Protein AF-A0A954U701-F1 (afdb_monomer)

Radius of gyration: 25.59 Å; Cα contacts (8 Å, |Δi|>4): 195; chains: 1; bounding box: 68×75×52 Å

Solvent-accessible surface area (backbone atoms only — not comparable to full-atom values): 12490 Å² total; per-residue (Å²): 130,86,64,67,79,57,60,74,75,63,70,84,90,82,88,64,57,73,68,57,42,53,52,50,51,59,55,71,67,52,75,56,75,27,49,44,51,25,8,48,52,44,37,60,72,74,51,47,59,76,29,30,30,51,39,70,92,37,69,72,75,40,67,34,46,32,57,39,44,73,36,77,40,50,25,60,86,70,47,83,44,60,37,42,72,67,47,50,54,44,44,43,46,42,30,72,78,74,26,41,54,95,40,73,72,28,86,76,53,72,61,39,66,91,73,56,55,70,70,56,52,49,15,40,46,43,26,45,54,46,23,51,39,66,70,53,29,61,48,37,54,85,75,48,75,50,72,69,46,28,55,77,68,72,44,49,73,69,81,76,85,74,88,77,78,92,76,92,76,84,81,88,84,86,86,87,85,85,88,80,89,86,87,80,86,85,84,85,90,83,88,84,89,88,85,88,84,90,132

Nearest PDB structures (foldseek):
  1w2l-assembly1_A  TM=9.115E-01  e=1.932E-07  Rhodothermus marinus
  1hro-assembly2_B  TM=6.411E-01  e=7.223E-03  Rhodopila globiformis
  2b12-assembly1_B  TM=5.928E-01  e=1.216E-02  Saccharomyces cerevisiae

Foldseek 3Di:
DVCPVVPVVPDDDDDDDPVRVVVVVVVLPDAFPQLLSSLLSCCLVVCVVQAEALAPPDGRNDYHLALQAQDWFQFCVRDTDGNYLVVLLCCQAPVQPGHTHVCNVCVVRDHCVVVDDPSNSSSNRSNSVCSNDPLSSVCCNVVDRDPVSCVVVVRHSPPPPPDDDDDDDDDDDDDDDDDDDDDDDDDDYDDDDDDDDDD

Structure (mmCIF, N/CA/C/O backbone):
data_AF-A0A954U701-F1
#
_entry.id   AF-A0A954U701-F1
#
loop_
_atom_site.group_PDB
_atom_site.id
_atom_site.type_symbol
_atom_site.label_atom_id
_atom_site.label_alt_id
_atom_site.label_comp_id
_atom_site.label_asym_id
_atom_site.label_entity_id
_atom_site.label_seq_id
_atom_site.pdbx_PDB_ins_code
_atom_site.Cartn_x
_atom_site.Cartn_y
_atom_site.Cartn_z
_atom_site.occupancy
_atom_site.B_iso_or_equiv
_atom_site.auth_seq_id
_atom_site.auth_comp_id
_atom_site.auth_asym_id
_atom_site.auth_atom_id
_atom_site.pdbx_PDB_model_num
ATOM 1 N N . GLY A 1 1 ? 11.431 23.542 -0.158 1.00 60.06 1 GLY A N 1
ATOM 2 C CA . GLY A 1 1 ? 11.454 22.095 -0.410 1.00 60.06 1 GLY A CA 1
ATOM 3 C C . GLY A 1 1 ? 12.893 21.656 -0.391 1.00 60.06 1 GLY A C 1
ATOM 4 O O . GLY A 1 1 ? 13.682 22.197 -1.148 1.00 60.06 1 GLY A O 1
ATOM 5 N N . ASP A 1 2 ? 13.221 20.762 0.522 1.00 74.81 2 ASP A N 1
ATOM 6 C CA . ASP A 1 2 ? 14.527 20.136 0.763 1.00 74.81 2 ASP A CA 1
ATOM 7 C C . ASP A 1 2 ? 14.804 18.941 -0.170 1.00 74.81 2 ASP A C 1
ATOM 9 O O . ASP A 1 2 ? 15.955 18.668 -0.489 1.00 74.81 2 ASP A O 1
ATOM 13 N N . LEU A 1 3 ? 13.760 18.298 -0.701 1.00 76.56 3 LEU A N 1
ATOM 14 C CA . LEU A 1 3 ? 13.871 17.101 -1.552 1.00 76.56 3 LEU A CA 1
ATOM 15 C C . LEU A 1 3 ? 14.164 17.358 -3.045 1.00 76.56 3 LEU A C 1
ATOM 17 O O . LEU A 1 3 ? 14.153 16.421 -3.842 1.00 76.56 3 LEU A O 1
ATOM 21 N N . HIS A 1 4 ? 14.422 18.601 -3.467 1.00 74.81 4 HIS A N 1
ATOM 22 C CA . HIS A 1 4 ? 14.654 18.903 -4.890 1.00 74.81 4 HIS A CA 1
ATOM 23 C C . HIS A 1 4 ? 15.908 18.198 -5.445 1.00 74.81 4 HIS A C 1
ATOM 25 O O . HIS A 1 4 ? 15.873 17.658 -6.549 1.00 74.81 4 HIS A O 1
ATOM 31 N N . SER A 1 5 ? 16.988 18.127 -4.658 1.00 80.25 5 SER A N 1
ATOM 32 C CA . SER A 1 5 ? 18.251 17.483 -5.058 1.00 80.25 5 SER A CA 1
ATOM 33 C C . SER A 1 5 ? 18.184 15.952 -5.077 1.00 80.25 5 SER A C 1
ATOM 35 O O . SER A 1 5 ? 19.009 15.305 -5.719 1.00 80.25 5 SER A O 1
ATOM 37 N N . ASP A 1 6 ? 17.194 15.363 -4.406 1.00 76.12 6 ASP A N 1
ATOM 38 C CA . ASP A 1 6 ? 17.015 13.911 -4.354 1.00 76.12 6 ASP A CA 1
ATOM 39 C C . ASP A 1 6 ? 16.178 13.374 -5.524 1.00 76.12 6 ASP A C 1
ATOM 41 O O . ASP A 1 6 ? 16.133 12.164 -5.743 1.00 76.12 6 ASP A O 1
ATOM 45 N N . MET A 1 7 ? 15.577 14.249 -6.343 1.00 71.62 7 MET A N 1
ATOM 46 C CA . MET A 1 7 ? 14.801 13.837 -7.521 1.00 71.62 7 MET A CA 1
ATOM 47 C C . MET A 1 7 ? 15.649 13.119 -8.583 1.00 71.62 7 MET A C 1
ATOM 49 O O . MET A 1 7 ? 15.130 12.248 -9.271 1.00 71.62 7 MET A O 1
ATOM 53 N N . ILE A 1 8 ? 16.945 13.434 -8.698 1.00 69.62 8 ILE A N 1
ATOM 54 C CA . ILE A 1 8 ? 17.858 12.811 -9.681 1.00 69.62 8 ILE A CA 1
ATOM 55 C C . ILE A 1 8 ? 18.391 11.456 -9.181 1.00 69.62 8 ILE A C 1
ATOM 57 O O . ILE A 1 8 ? 18.853 10.639 -9.971 1.00 69.62 8 ILE A O 1
ATOM 61 N N . LYS A 1 9 ? 18.304 11.175 -7.873 1.00 63.88 9 LYS A N 1
ATOM 62 C CA . LYS A 1 9 ? 18.785 9.907 -7.297 1.00 63.88 9 LYS A CA 1
ATOM 63 C C . LYS A 1 9 ? 17.859 8.722 -7.594 1.00 63.88 9 LYS A C 1
ATOM 65 O O . LYS A 1 9 ? 18.238 7.584 -7.336 1.00 63.88 9 LYS A O 1
ATOM 70 N N . ARG A 1 10 ? 16.652 8.970 -8.118 1.00 61.69 10 ARG A N 1
ATOM 71 C CA . ARG A 1 10 ? 15.647 7.937 -8.395 1.00 61.69 10 ARG A CA 1
ATOM 72 C C . ARG A 1 10 ? 15.684 7.510 -9.860 1.00 61.69 10 ARG A C 1
ATOM 74 O O . ARG A 1 10 ? 15.064 8.147 -10.700 1.00 61.69 10 ARG A O 1
ATOM 81 N N . GLY A 1 11 ? 16.363 6.392 -10.111 1.00 65.38 11 GLY A N 1
ATOM 82 C CA . GLY A 1 11 ? 16.278 5.628 -11.358 1.00 65.38 11 GLY A CA 1
ATOM 83 C C . GLY A 1 11 ? 17.072 6.219 -12.526 1.00 65.38 11 GLY A C 1
ATOM 84 O O . GLY A 1 11 ? 16.940 7.388 -12.877 1.00 65.38 11 GLY A O 1
ATOM 85 N N . GLY A 1 12 ? 17.912 5.392 -13.148 1.00 72.62 12 GLY A N 1
ATOM 86 C CA . GLY A 1 12 ? 18.573 5.743 -14.405 1.00 72.62 12 GLY A CA 1
ATOM 87 C C . GLY A 1 12 ? 17.596 5.724 -15.584 1.00 72.62 12 GLY A C 1
ATOM 88 O O . GLY A 1 12 ? 16.576 5.039 -15.551 1.00 72.62 12 GLY A O 1
ATOM 89 N N . VAL A 1 13 ? 17.924 6.452 -16.651 1.00 81.75 13 VAL A N 1
ATOM 90 C CA . VAL A 1 13 ? 17.213 6.343 -17.932 1.00 81.75 13 VAL A CA 1
ATOM 91 C C . VAL A 1 13 ? 17.862 5.225 -18.742 1.00 81.75 13 VAL A C 1
ATOM 93 O O . VAL A 1 13 ? 19.029 5.335 -19.117 1.00 81.75 13 VAL A O 1
ATOM 96 N N . VAL A 1 14 ? 17.112 4.156 -19.012 1.00 85.88 14 VAL A N 1
ATOM 97 C CA . VAL A 1 14 ? 17.538 3.075 -19.912 1.00 85.88 14 VAL A CA 1
ATOM 98 C C . VAL A 1 14 ? 16.930 3.326 -21.288 1.00 85.88 14 VAL A C 1
ATOM 100 O O . VAL A 1 14 ? 15.717 3.470 -21.421 1.00 85.88 14 VAL A O 1
ATOM 103 N N . VAL A 1 15 ? 17.780 3.418 -22.311 1.00 90.31 15 VAL A N 1
ATOM 104 C CA . VAL A 1 15 ? 17.356 3.633 -23.700 1.00 90.31 15 VAL A CA 1
ATOM 105 C C . VAL A 1 15 ? 17.324 2.288 -24.415 1.00 90.31 15 VAL A C 1
ATOM 107 O O . VAL A 1 15 ? 18.340 1.598 -24.480 1.00 90.31 15 VAL A O 1
ATOM 110 N N . HIS A 1 16 ? 16.163 1.935 -24.960 1.00 88.88 16 HIS A N 1
ATOM 111 C CA . HIS A 1 16 ? 15.962 0.749 -25.790 1.00 88.88 16 HIS A CA 1
ATOM 112 C C . HIS A 1 16 ? 15.788 1.158 -27.261 1.00 88.88 16 HIS A C 1
ATOM 114 O O . HIS A 1 16 ? 15.377 2.284 -27.549 1.00 88.88 16 HIS A O 1
ATOM 120 N N . ASP A 1 17 ? 16.071 0.248 -28.198 1.00 96.12 17 ASP A N 1
ATOM 121 C CA . ASP A 1 17 ? 15.495 0.352 -29.544 1.00 96.12 17 ASP A CA 1
ATOM 122 C C . ASP A 1 17 ? 13.978 0.070 -29.499 1.00 96.12 17 ASP A C 1
ATOM 124 O O . ASP A 1 17 ? 13.448 -0.336 -28.462 1.00 96.12 17 ASP A O 1
AT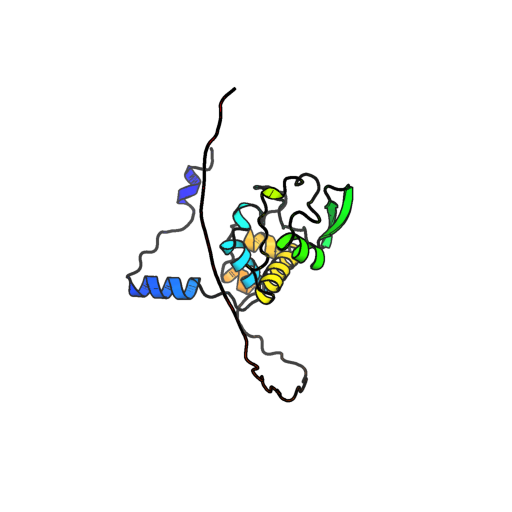OM 128 N N . GLN A 1 18 ? 13.258 0.300 -30.602 1.00 94.75 18 GLN A N 1
ATOM 129 C CA . GLN A 1 18 ? 11.796 0.158 -30.610 1.00 94.75 18 GLN A CA 1
ATOM 130 C C . GLN A 1 18 ? 11.344 -1.257 -30.218 1.00 94.75 18 GLN A C 1
ATOM 132 O O . GLN A 1 18 ? 10.451 -1.403 -29.390 1.00 94.75 18 GLN A O 1
ATOM 137 N N . ALA A 1 19 ? 11.984 -2.297 -30.761 1.00 95.19 19 ALA A N 1
ATOM 138 C CA . ALA A 1 19 ? 11.602 -3.679 -30.486 1.00 95.19 19 ALA A CA 1
ATOM 139 C C . ALA A 1 19 ? 11.881 -4.065 -29.024 1.00 95.19 19 ALA A C 1
ATOM 141 O O . ALA A 1 19 ? 11.063 -4.725 -28.384 1.00 95.19 19 ALA A O 1
ATOM 142 N N . GLY A 1 20 ? 13.015 -3.623 -28.478 1.00 92.12 20 GLY A N 1
ATOM 143 C CA . GLY A 1 20 ? 13.370 -3.810 -27.076 1.00 92.12 20 GLY A CA 1
ATOM 144 C C . GLY A 1 20 ? 12.439 -3.051 -26.133 1.00 92.12 20 GLY A C 1
ATOM 145 O O . GLY A 1 20 ? 12.065 -3.586 -25.091 1.00 92.12 20 GLY A O 1
ATOM 146 N N . TYR A 1 21 ? 12.021 -1.840 -26.506 1.00 92.38 21 TYR A N 1
ATOM 147 C CA . TYR A 1 21 ? 11.048 -1.061 -25.744 1.00 92.38 21 TYR A CA 1
ATOM 148 C C . TYR A 1 21 ? 9.674 -1.739 -25.722 1.00 92.38 21 TYR A C 1
ATOM 150 O O . TYR A 1 21 ? 9.073 -1.871 -24.657 1.00 92.38 21 TYR A O 1
ATOM 158 N N . ASP A 1 22 ? 9.206 -2.231 -26.870 1.00 93.69 22 ASP A N 1
ATOM 159 C CA . ASP A 1 22 ? 7.925 -2.930 -26.983 1.00 93.69 22 ASP A CA 1
ATOM 160 C C . ASP A 1 22 ? 7.925 -4.233 -26.166 1.00 93.69 22 ASP A C 1
ATOM 162 O O . ASP A 1 22 ? 6.961 -4.528 -25.455 1.00 93.69 22 ASP A O 1
ATOM 166 N N . ALA A 1 23 ? 9.028 -4.988 -26.202 1.00 92.62 23 ALA A N 1
ATOM 167 C CA . ALA 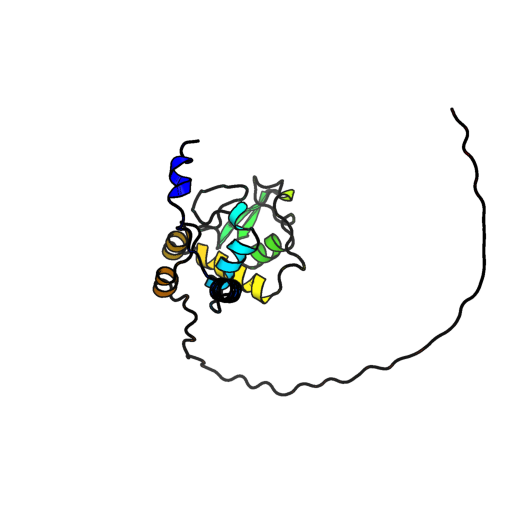A 1 23 ? 9.202 -6.185 -25.384 1.00 92.62 23 ALA A CA 1
ATOM 168 C C . ALA A 1 23 ? 9.209 -5.860 -23.881 1.00 92.62 23 ALA A C 1
ATOM 170 O O . ALA A 1 23 ? 8.551 -6.547 -23.098 1.00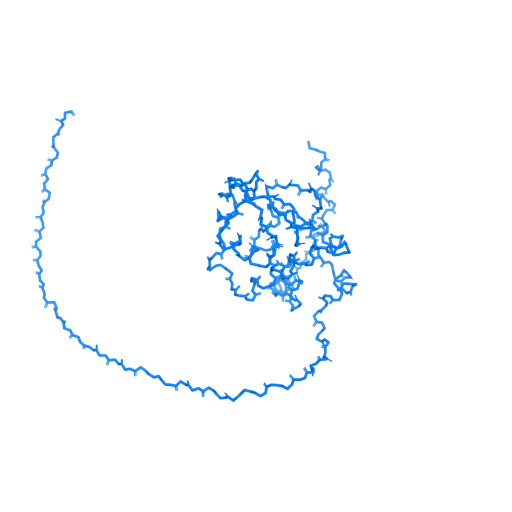 92.62 23 ALA A O 1
ATOM 171 N N . TRP A 1 24 ? 9.902 -4.790 -23.477 1.00 90.50 24 TRP A N 1
ATOM 172 C CA . TRP A 1 24 ? 9.916 -4.328 -22.090 1.00 90.50 24 TRP A CA 1
ATOM 173 C C . TRP A 1 24 ? 8.524 -3.886 -21.617 1.00 90.50 24 TRP A C 1
ATOM 175 O O . TRP A 1 24 ? 8.102 -4.262 -20.524 1.00 90.50 24 TRP A O 1
ATOM 185 N N . LEU A 1 25 ? 7.777 -3.149 -22.446 1.00 90.00 25 LEU A N 1
ATOM 186 C CA . LEU A 1 25 ? 6.401 -2.749 -22.143 1.00 90.00 25 LEU A CA 1
ATOM 187 C C . LEU A 1 25 ? 5.480 -3.957 -21.967 1.00 90.00 25 LEU A C 1
ATOM 189 O O . LEU A 1 25 ? 4.682 -3.988 -21.028 1.00 90.00 25 LEU A O 1
ATOM 193 N N . ALA A 1 26 ? 5.589 -4.941 -22.861 1.00 90.12 26 ALA A N 1
ATOM 194 C CA . ALA A 1 26 ? 4.791 -6.157 -22.801 1.00 90.12 26 ALA A CA 1
ATOM 195 C C . ALA A 1 26 ? 5.079 -6.961 -21.528 1.00 90.12 26 ALA A C 1
ATOM 197 O O . ALA A 1 26 ? 4.148 -7.485 -20.921 1.00 90.12 26 ALA A O 1
ATOM 198 N N . GLU A 1 27 ? 6.341 -7.032 -21.104 1.00 87.06 27 GLU A N 1
ATOM 199 C CA . GLU A 1 27 ? 6.725 -7.699 -19.861 1.00 87.06 27 GLU A CA 1
ATOM 200 C C . GLU A 1 27 ? 6.232 -6.933 -18.632 1.00 87.06 27 GLU A C 1
ATOM 202 O O . GLU A 1 27 ? 5.552 -7.499 -17.782 1.00 87.06 27 GLU A O 1
ATOM 207 N N . ALA A 1 28 ? 6.471 -5.621 -18.573 1.00 84.56 28 ALA A N 1
ATOM 208 C CA . ALA A 1 28 ? 6.041 -4.788 -17.454 1.00 84.56 28 ALA A CA 1
ATOM 209 C C . ALA A 1 28 ? 4.514 -4.807 -17.253 1.00 84.56 28 ALA A C 1
ATOM 211 O O . ALA A 1 28 ? 4.033 -4.610 -16.132 1.00 84.56 28 ALA A O 1
ATOM 212 N N . ALA A 1 29 ? 3.745 -5.004 -18.329 1.00 86.81 29 ALA A N 1
ATOM 213 C CA . ALA A 1 29 ? 2.289 -5.091 -18.301 1.00 86.81 29 ALA A CA 1
ATOM 214 C C . ALA A 1 29 ? 1.749 -6.417 -17.737 1.00 86.81 29 ALA A C 1
ATOM 216 O O . ALA A 1 29 ? 0.564 -6.473 -17.402 1.00 86.81 29 ALA A O 1
ATOM 217 N N . LYS A 1 30 ? 2.576 -7.462 -17.611 1.00 91.38 30 LYS A N 1
ATOM 218 C CA . LYS A 1 30 ? 2.145 -8.736 -17.030 1.00 91.38 30 LYS A CA 1
ATOM 219 C C . LYS A 1 30 ? 2.014 -8.599 -15.509 1.00 91.38 30 LYS A C 1
ATOM 221 O O . LYS A 1 30 ? 2.934 -8.092 -14.862 1.00 91.38 30 LYS A O 1
ATOM 226 N N . PRO A 1 31 ? 0.882 -9.018 -14.922 1.00 92.06 31 PRO A N 1
ATOM 227 C CA . PRO A 1 31 ? 0.773 -9.106 -13.476 1.00 92.06 31 PRO A CA 1
ATOM 228 C C . PRO A 1 31 ? 1.665 -10.248 -12.952 1.00 92.06 31 PRO A C 1
ATOM 230 O O . PRO A 1 31 ? 1.762 -11.283 -13.618 1.00 92.06 31 PRO A O 1
ATOM 233 N N . PRO A 1 32 ? 2.286 -10.093 -11.768 1.00 92.94 32 PRO A N 1
ATOM 234 C CA . PRO A 1 32 ? 2.923 -11.201 -11.058 1.00 92.94 32 PRO A CA 1
ATOM 235 C C . PRO A 1 32 ? 1.945 -12.357 -10.816 1.00 92.94 32 PRO A C 1
ATOM 237 O O . PRO A 1 32 ? 0.743 -12.130 -10.662 1.00 92.94 32 PRO A O 1
ATOM 240 N N . VAL A 1 33 ? 2.453 -13.588 -10.749 1.00 92.75 33 VAL A N 1
ATOM 241 C CA . VAL A 1 33 ? 1.632 -14.774 -10.455 1.00 92.75 33 VAL A CA 1
ATOM 242 C C . VAL A 1 33 ? 1.385 -14.888 -8.954 1.00 92.75 33 VAL A C 1
ATOM 244 O O . VAL A 1 33 ? 0.273 -15.212 -8.535 1.00 92.75 33 VAL A O 1
ATOM 247 N N . ASN A 1 34 ? 2.398 -14.594 -8.133 1.00 95.75 34 ASN A N 1
ATOM 248 C CA . ASN A 1 34 ? 2.240 -14.565 -6.683 1.00 95.75 34 ASN A CA 1
ATOM 249 C C . ASN A 1 34 ? 1.201 -13.509 -6.260 1.00 95.75 34 ASN A C 1
ATOM 251 O O . ASN A 1 34 ? 1.303 -12.336 -6.618 1.00 95.75 34 ASN A O 1
ATOM 255 N N . GLU A 1 35 ? 0.224 -13.915 -5.448 1.00 96.12 35 GLU A N 1
ATOM 256 C CA . GLU A 1 35 ? -0.934 -13.087 -5.097 1.00 96.12 35 GLU A CA 1
ATOM 257 C C . GLU A 1 35 ? -0.559 -11.791 -4.351 1.00 96.12 35 GLU A C 1
ATOM 259 O O . GLU A 1 35 ? -1.094 -10.722 -4.652 1.00 96.12 35 GLU A O 1
ATOM 264 N N . VAL A 1 36 ? 0.402 -11.848 -3.422 1.00 97.31 36 VAL A N 1
ATOM 265 C CA . VAL A 1 36 ? 0.868 -10.668 -2.669 1.00 97.31 36 VAL A CA 1
ATOM 266 C C . VAL A 1 36 ? 1.633 -9.718 -3.589 1.00 97.31 36 VAL A C 1
ATOM 268 O O . VAL A 1 36 ? 1.393 -8.507 -3.565 1.00 97.31 36 VAL A O 1
ATOM 271 N N . ALA A 1 37 ? 2.517 -10.254 -4.437 1.00 96.44 37 ALA A N 1
ATOM 272 C CA . ALA A 1 37 ? 3.245 -9.457 -5.421 1.00 96.44 37 ALA A CA 1
ATOM 273 C C . ALA A 1 37 ? 2.289 -8.811 -6.442 1.00 96.44 37 ALA A C 1
ATOM 275 O O . ALA A 1 37 ? 2.446 -7.637 -6.783 1.00 96.44 37 ALA A O 1
ATOM 276 N N . HIS A 1 38 ? 1.255 -9.537 -6.876 1.00 97.06 38 HIS A N 1
ATOM 277 C CA . HIS A 1 38 ? 0.201 -9.019 -7.743 1.00 97.06 38 HIS A CA 1
ATOM 278 C C . HIS A 1 38 ? -0.597 -7.904 -7.056 1.00 97.06 38 HIS A C 1
ATOM 280 O O . HIS A 1 38 ? -0.842 -6.857 -7.656 1.00 97.06 38 HIS A O 1
ATOM 286 N N . GLY A 1 39 ? -0.931 -8.066 -5.775 1.00 97.44 39 GLY A N 1
ATOM 287 C CA . GLY A 1 39 ? -1.578 -7.028 -4.978 1.00 97.44 39 GLY A CA 1
ATOM 288 C C . GLY A 1 39 ? -0.751 -5.750 -4.885 1.00 97.44 39 GLY A C 1
ATOM 289 O O . GLY A 1 39 ? -1.276 -4.656 -5.099 1.00 97.44 39 GLY A O 1
ATOM 290 N N . PHE A 1 40 ? 0.557 -5.871 -4.644 1.00 97.12 40 PHE A N 1
ATOM 291 C CA . PHE A 1 40 ? 1.463 -4.722 -4.644 1.00 97.12 40 PHE A CA 1
ATOM 292 C C . PHE A 1 40 ? 1.558 -4.063 -6.031 1.00 97.12 40 PHE A C 1
ATOM 294 O O . PHE A 1 40 ? 1.507 -2.837 -6.151 1.00 97.12 40 PHE A O 1
ATOM 301 N N . TRP A 1 41 ? 1.619 -4.860 -7.100 1.00 95.94 41 TRP A N 1
ATOM 302 C CA . TRP A 1 41 ? 1.598 -4.373 -8.483 1.00 95.94 41 TRP A CA 1
ATOM 303 C C . TRP A 1 41 ? 0.312 -3.584 -8.796 1.00 95.94 41 TRP A C 1
ATOM 305 O O . TRP A 1 41 ? 0.375 -2.493 -9.372 1.00 95.94 41 TRP A O 1
ATOM 315 N N . LEU A 1 42 ? -0.852 -4.064 -8.338 1.00 97.06 42 LEU A N 1
ATOM 316 C CA . LEU A 1 42 ? -2.130 -3.349 -8.440 1.00 97.06 42 LEU A CA 1
ATOM 317 C C . LEU A 1 42 ? -2.135 -2.070 -7.596 1.00 97.06 42 LEU A C 1
ATOM 319 O O . LEU A 1 42 ? -2.554 -1.027 -8.089 1.00 97.06 42 LEU A O 1
ATOM 323 N N . TYR A 1 43 ? -1.623 -2.104 -6.363 1.00 97.31 43 TYR A N 1
ATOM 324 C CA . TYR A 1 43 ? -1.489 -0.925 -5.498 1.00 97.31 43 TYR A CA 1
ATOM 325 C C . TYR A 1 43 ? -0.716 0.214 -6.189 1.00 97.31 43 TYR A C 1
ATOM 327 O O . TYR A 1 43 ? -1.086 1.389 -6.082 1.00 97.31 43 TYR A O 1
ATOM 335 N N . GLN A 1 44 ? 0.318 -0.126 -6.959 1.00 94.88 44 GLN A N 1
ATOM 336 C CA . GLN A 1 44 ? 1.072 0.857 -7.727 1.00 94.88 44 GLN A CA 1
ATOM 337 C C . GLN A 1 44 ? 0.318 1.373 -8.957 1.00 94.88 44 GLN A C 1
ATOM 339 O O . GLN A 1 44 ? 0.352 2.574 -9.234 1.00 94.88 44 GLN A O 1
ATOM 344 N N . ARG A 1 45 ? -0.343 0.482 -9.705 1.00 94.19 45 ARG A N 1
ATOM 345 C CA . ARG A 1 45 ? -0.957 0.800 -11.007 1.00 94.19 45 ARG A CA 1
ATOM 346 C C . ARG A 1 45 ? -2.355 1.390 -10.921 1.00 94.19 45 ARG A C 1
ATOM 348 O O . ARG A 1 45 ? -2.722 2.193 -11.770 1.00 94.19 45 ARG A O 1
ATOM 355 N N . MET A 1 46 ? -3.110 1.039 -9.887 1.00 94.88 46 MET A N 1
ATOM 356 C CA . MET A 1 46 ? -4.457 1.558 -9.642 1.00 94.88 46 MET A CA 1
ATOM 357 C C . MET A 1 46 ? -4.441 2.921 -8.929 1.00 94.88 46 MET A C 1
ATOM 359 O O . MET A 1 46 ? -5.496 3.470 -8.624 1.00 94.88 46 MET A O 1
ATOM 363 N N . GLY A 1 47 ? -3.253 3.483 -8.671 1.00 93.94 47 GLY A N 1
ATOM 364 C CA . GLY A 1 47 ? -3.081 4.809 -8.073 1.00 93.94 47 GLY A CA 1
ATOM 365 C C . GLY A 1 47 ? -3.197 4.841 -6.549 1.00 93.94 47 GLY A C 1
ATOM 366 O O . GLY A 1 47 ? -3.130 5.918 -5.958 1.00 93.94 47 GLY A O 1
ATOM 367 N N . CYS A 1 48 ? -3.318 3.687 -5.885 1.00 95.50 48 CYS A N 1
ATOM 368 C CA . CYS A 1 48 ? -3.447 3.605 -4.429 1.00 95.50 48 CYS A CA 1
ATOM 369 C C . CYS A 1 48 ? -2.254 4.274 -3.721 1.00 95.50 48 CYS A C 1
ATOM 371 O O . CYS A 1 48 ? -2.448 5.024 -2.758 1.00 95.50 48 CYS A O 1
ATOM 373 N N . LYS A 1 49 ? -1.037 4.086 -4.259 1.00 95.12 49 LYS A N 1
ATOM 374 C CA . LYS A 1 49 ? 0.208 4.671 -3.728 1.00 95.12 49 LYS A CA 1
ATOM 375 C C . LYS A 1 49 ? 0.249 6.196 -3.689 1.00 95.12 49 LYS A C 1
ATOM 377 O O . LYS A 1 49 ? 1.042 6.776 -2.956 1.00 95.12 49 LYS A O 1
ATOM 382 N N . SER A 1 50 ? -0.589 6.862 -4.480 1.00 93.25 50 SER A N 1
ATOM 383 C CA . SER A 1 50 ? -0.663 8.325 -4.502 1.00 93.25 50 SER A CA 1
ATOM 384 C C . SER A 1 50 ? -1.357 8.896 -3.265 1.00 93.25 50 SER A C 1
ATOM 386 O O . SER A 1 50 ? -1.176 10.071 -2.960 1.00 93.25 50 SER A O 1
ATOM 388 N N . CYS A 1 51 ? -2.138 8.080 -2.551 1.00 94.25 51 CYS A N 1
ATOM 389 C CA . CYS A 1 51 ? -2.914 8.513 -1.390 1.00 94.25 51 CYS A CA 1
ATOM 390 C C . CYS A 1 51 ? -2.548 7.757 -0.112 1.00 94.25 51 CYS A C 1
ATOM 392 O O . CYS A 1 51 ? -2.626 8.344 0.968 1.00 94.25 51 CYS A O 1
ATOM 394 N N . HIS A 1 52 ? -2.152 6.492 -0.222 1.00 94.69 52 HIS A N 1
ATOM 395 C CA . HIS A 1 52 ? -1.835 5.626 0.907 1.00 94.69 52 HIS A CA 1
ATOM 396 C C . HIS A 1 52 ? -0.354 5.280 0.910 1.00 94.69 52 HIS A C 1
ATOM 398 O O . HIS A 1 52 ? 0.193 4.922 -0.125 1.00 94.69 52 HIS A O 1
ATOM 404 N N . SER A 1 53 ? 0.285 5.393 2.072 1.00 95.06 53 SER A N 1
ATOM 405 C CA . SER A 1 53 ? 1.686 5.013 2.246 1.00 95.06 53 SER A CA 1
ATOM 406 C C . SER A 1 53 ? 1.813 3.552 2.677 1.00 95.06 53 SER A C 1
ATOM 408 O O . SER A 1 53 ? 0.941 3.023 3.371 1.00 95.06 53 SER A O 1
ATOM 410 N N . THR A 1 54 ? 2.931 2.925 2.318 1.00 96.25 54 THR A N 1
ATOM 411 C CA . THR A 1 54 ? 3.394 1.655 2.890 1.00 96.25 54 THR A CA 1
ATOM 412 C C . THR A 1 54 ? 4.286 1.845 4.116 1.00 96.25 54 THR A C 1
ATOM 414 O O . THR A 1 54 ? 4.648 0.865 4.752 1.00 96.25 54 THR A O 1
ATOM 417 N N . VAL A 1 55 ? 4.628 3.083 4.480 1.00 94.12 55 VAL A N 1
ATOM 418 C CA . VAL A 1 55 ? 5.507 3.392 5.613 1.00 94.12 55 VAL A CA 1
ATOM 419 C C . VAL A 1 55 ? 4.665 3.709 6.843 1.00 94.12 55 VAL A C 1
ATOM 421 O O . VAL A 1 55 ? 3.707 4.487 6.775 1.00 94.12 55 VAL A O 1
ATOM 424 N N . GLU A 1 56 ? 5.000 3.109 7.984 1.00 93.12 56 GLU A N 1
ATOM 425 C CA . GLU A 1 56 ? 4.269 3.314 9.237 1.00 93.12 56 GLU A CA 1
ATOM 426 C C . GLU A 1 56 ? 4.214 4.794 9.637 1.00 93.12 56 GLU A C 1
ATOM 428 O O . GLU A 1 56 ? 5.156 5.561 9.435 1.00 93.12 56 GLU A O 1
ATOM 433 N N . GLY A 1 57 ? 3.051 5.229 10.130 1.00 89.56 57 GLY A N 1
ATOM 434 C CA . GLY A 1 57 ? 2.809 6.613 10.553 1.00 89.56 57 GLY A CA 1
ATOM 435 C C . GLY A 1 57 ? 2.794 7.658 9.427 1.00 89.56 57 GLY A C 1
ATOM 436 O O . GLY A 1 57 ? 2.436 8.810 9.673 1.00 89.56 57 GLY A O 1
ATOM 437 N N . THR A 1 58 ? 3.126 7.285 8.189 1.00 92.25 58 THR A N 1
ATOM 438 C CA . THR A 1 58 ? 3.247 8.230 7.076 1.00 92.25 58 THR A CA 1
ATOM 439 C C . THR A 1 58 ? 1.891 8.491 6.425 1.00 92.25 58 THR A C 1
ATOM 441 O O . THR A 1 58 ? 1.262 7.599 5.856 1.00 92.25 58 THR A O 1
ATOM 444 N N . ARG A 1 59 ? 1.435 9.745 6.481 1.00 90.75 59 ARG A N 1
ATOM 445 C CA . ARG A 1 59 ? 0.204 10.212 5.829 1.00 90.75 59 ARG A CA 1
ATOM 446 C C . ARG A 1 59 ? 0.544 10.955 4.537 1.00 90.75 59 ARG A C 1
ATOM 448 O O . ARG A 1 59 ? 1.292 11.926 4.583 1.00 90.75 59 ARG A O 1
ATOM 455 N N . ILE A 1 60 ? -0.059 10.538 3.419 1.00 90.94 60 ILE A N 1
ATOM 456 C CA . ILE A 1 60 ? -0.018 11.288 2.150 1.00 90.94 60 ILE A CA 1
ATOM 457 C C . ILE A 1 60 ? -1.328 12.068 2.005 1.00 90.94 60 ILE A C 1
ATOM 459 O O . ILE A 1 60 ? -1.381 13.267 2.262 1.00 90.94 60 ILE A O 1
ATOM 463 N N . VAL A 1 61 ? -2.411 11.358 1.684 1.00 91.88 61 VAL A N 1
ATOM 464 C CA . VAL A 1 61 ? -3.787 11.877 1.717 1.00 91.88 61 VAL A CA 1
ATOM 465 C C . VAL A 1 61 ? -4.608 11.038 2.686 1.00 91.88 61 VAL A C 1
ATOM 467 O O . VAL A 1 61 ? -5.222 11.585 3.603 1.00 91.88 61 VAL A O 1
ATOM 470 N N . GLY A 1 62 ? -4.561 9.717 2.498 1.00 91.12 62 GLY A N 1
ATOM 471 C CA . GLY A 1 62 ? -5.152 8.694 3.347 1.00 91.12 62 GLY A CA 1
ATOM 472 C C . GLY A 1 62 ? -4.187 8.157 4.414 1.00 91.12 62 GLY A C 1
ATOM 473 O O . GLY A 1 62 ? -3.020 8.564 4.474 1.00 91.12 62 GLY A O 1
ATOM 474 N N . PRO A 1 63 ? -4.674 7.247 5.277 1.00 92.38 63 PRO A N 1
ATOM 475 C CA . PRO A 1 63 ? -3.844 6.571 6.267 1.00 92.38 63 PRO A CA 1
ATOM 476 C C . PRO A 1 63 ? -2.848 5.604 5.610 1.00 92.38 63 PRO A C 1
ATOM 478 O O . PRO A 1 63 ? -3.107 5.076 4.527 1.00 92.38 63 PRO A O 1
ATOM 481 N N . SER A 1 64 ? -1.732 5.347 6.296 1.00 94.94 64 SER A N 1
ATOM 482 C CA . SER A 1 64 ? -0.805 4.265 5.944 1.00 94.94 64 SER A CA 1
ATOM 483 C C . SER A 1 64 ? -1.464 2.890 6.098 1.00 94.94 64 SER A C 1
ATOM 485 O O . SER A 1 64 ? -2.308 2.702 6.979 1.00 94.94 64 SER A O 1
ATOM 487 N N . PHE A 1 65 ? -1.058 1.941 5.254 1.00 96.38 65 PHE A N 1
ATOM 488 C CA . PHE A 1 65 ? -1.441 0.530 5.359 1.00 96.38 65 PHE A CA 1
ATOM 489 C C . PHE A 1 65 ? -0.507 -0.289 6.255 1.00 96.38 65 PHE A C 1
ATOM 491 O O . PHE A 1 65 ? -0.855 -1.399 6.655 1.00 96.38 65 PHE A O 1
ATOM 498 N N . ALA A 1 66 ? 0.672 0.237 6.592 1.00 96.50 66 ALA A N 1
ATOM 499 C CA . ALA A 1 66 ? 1.598 -0.455 7.479 1.00 96.50 66 ALA A CA 1
ATOM 500 C C . ALA A 1 66 ? 0.938 -0.756 8.825 1.00 96.50 66 ALA A C 1
ATOM 502 O O . ALA A 1 66 ? 0.354 0.128 9.457 1.00 96.50 66 ALA A O 1
ATOM 503 N N . LYS A 1 67 ? 1.030 -2.023 9.237 1.00 96.06 67 LYS A N 1
ATOM 504 C CA . LYS A 1 67 ? 0.484 -2.550 10.493 1.00 96.06 67 LYS A CA 1
ATOM 505 C C . LYS A 1 67 ? -1.025 -2.352 10.673 1.00 96.06 67 LYS A C 1
ATOM 507 O O . LYS A 1 67 ? -1.515 -2.542 11.783 1.00 96.06 67 LYS A O 1
ATOM 512 N N . SER A 1 68 ? -1.781 -2.004 9.626 1.00 94.31 68 SER A N 1
ATOM 513 C CA . SER A 1 68 ? -3.217 -1.733 9.762 1.00 94.31 68 SER A CA 1
ATOM 514 C C . SER A 1 68 ? -4.048 -3.010 9.857 1.00 94.31 68 SER A C 1
ATOM 516 O O . SER A 1 68 ? -5.049 -3.033 10.571 1.00 94.31 68 SER A O 1
ATOM 518 N N . TYR A 1 69 ? -3.643 -4.083 9.171 1.00 96.56 69 TYR A N 1
ATOM 519 C CA . TYR A 1 69 ? -4.410 -5.326 9.144 1.00 96.56 69 TYR A CA 1
ATOM 520 C C . TYR A 1 69 ? -4.560 -5.960 10.530 1.00 96.56 69 TYR A C 1
ATOM 522 O O . TYR A 1 69 ? -3.592 -6.157 11.263 1.00 96.56 69 TYR A O 1
ATOM 530 N N . GLY A 1 70 ? -5.799 -6.308 10.875 1.00 95.81 70 GLY A N 1
ATOM 531 C CA . GLY A 1 70 ? -6.176 -6.896 12.156 1.00 95.81 70 GLY A CA 1
ATOM 532 C C . GLY A 1 70 ? -6.345 -5.894 13.301 1.00 95.81 70 GLY A C 1
ATOM 533 O O . GLY A 1 70 ? -6.840 -6.300 14.353 1.00 95.81 70 GLY A O 1
ATOM 534 N N . GLN A 1 71 ? -5.989 -4.619 13.109 1.00 95.50 71 GLN A N 1
ATOM 535 C CA . GLN A 1 71 ? -6.195 -3.569 14.106 1.00 95.50 71 GLN A CA 1
ATOM 536 C C . GLN A 1 71 ? -7.670 -3.179 14.206 1.00 95.50 71 GLN A C 1
ATOM 538 O O . GLN A 1 71 ? -8.419 -3.238 13.227 1.00 95.50 71 GLN A O 1
ATOM 543 N N . THR A 1 72 ? -8.072 -2.718 15.387 1.00 96.25 72 THR A N 1
ATOM 544 C CA . THR A 1 72 ? -9.350 -2.028 15.565 1.00 96.25 72 THR A CA 1
ATOM 545 C C . THR A 1 72 ? -9.185 -0.566 15.168 1.00 96.25 72 THR A C 1
ATOM 547 O O . THR A 1 72 ? -8.278 0.122 15.639 1.00 96.25 72 THR A O 1
ATOM 550 N N . ILE A 1 73 ? -10.070 -0.083 14.306 1.00 93.00 73 ILE A N 1
ATOM 551 C CA . ILE A 1 73 ? -10.134 1.304 13.864 1.00 93.00 73 ILE A CA 1
ATOM 552 C C . ILE A 1 73 ? -11.441 1.942 14.334 1.00 93.00 73 ILE A C 1
ATOM 554 O O . ILE A 1 73 ? -12.477 1.285 14.386 1.00 93.00 73 ILE A O 1
ATOM 558 N N . LYS A 1 74 ? -11.398 3.242 14.626 1.00 94.44 74 LYS A N 1
ATOM 559 C CA . LYS A 1 74 ? -12.607 4.047 14.805 1.00 94.44 74 LYS A CA 1
ATOM 560 C C . LYS A 1 74 ? -13.104 4.564 13.467 1.00 94.44 74 LYS A C 1
ATOM 562 O O . LYS A 1 74 ? -12.322 5.124 12.691 1.00 94.44 74 LYS A O 1
ATOM 567 N N . THR A 1 75 ? -14.392 4.397 13.202 1.00 91.94 75 THR A N 1
ATOM 568 C CA . THR A 1 75 ? -15.068 5.002 12.054 1.00 91.94 75 THR A CA 1
ATOM 569 C C . THR A 1 75 ? -15.439 6.452 12.354 1.00 91.94 75 THR A C 1
ATOM 571 O O . THR A 1 75 ? -15.481 6.898 13.499 1.00 91.94 75 THR A O 1
ATOM 574 N N . ALA A 1 76 ? -15.757 7.208 11.309 1.00 88.69 76 ALA A N 1
ATOM 575 C CA . ALA A 1 76 ? -16.280 8.566 11.383 1.00 88.69 76 ALA A CA 1
ATOM 576 C C . ALA A 1 76 ? -17.564 8.679 12.220 1.00 88.69 76 ALA A C 1
ATOM 578 O O . ALA A 1 76 ? -17.865 9.753 12.738 1.00 88.69 76 ALA A O 1
ATOM 579 N N . LYS A 1 77 ? -18.313 7.575 12.337 1.00 89.31 77 LYS A N 1
ATOM 580 C CA . LYS A 1 77 ? -19.543 7.463 13.128 1.00 89.31 77 LYS A CA 1
ATOM 581 C C . LYS A 1 77 ? -19.262 7.167 14.610 1.00 89.31 77 LYS A C 1
ATOM 583 O O . LYS A 1 77 ? -20.191 7.153 15.408 1.00 89.31 77 LYS A O 1
ATOM 588 N N . GLY A 1 78 ? -17.997 6.954 14.982 1.00 90.88 78 GLY A N 1
ATOM 589 C CA . GLY A 1 78 ? -17.570 6.612 16.340 1.00 90.88 78 GLY A CA 1
ATOM 590 C C . GLY A 1 78 ? -17.623 5.117 16.663 1.00 90.88 78 GLY A C 1
ATOM 591 O O . GLY A 1 78 ? -17.408 4.745 17.816 1.00 90.88 78 GLY A O 1
ATOM 592 N N . GLU A 1 79 ? -17.891 4.267 15.671 1.00 92.81 79 GLU A N 1
ATOM 593 C CA . GLU A 1 79 ? -17.957 2.814 15.839 1.00 92.81 79 GLU A CA 1
ATOM 594 C C . GLU A 1 79 ? -16.561 2.192 15.756 1.00 92.81 79 GLU A C 1
ATOM 596 O O . GLU A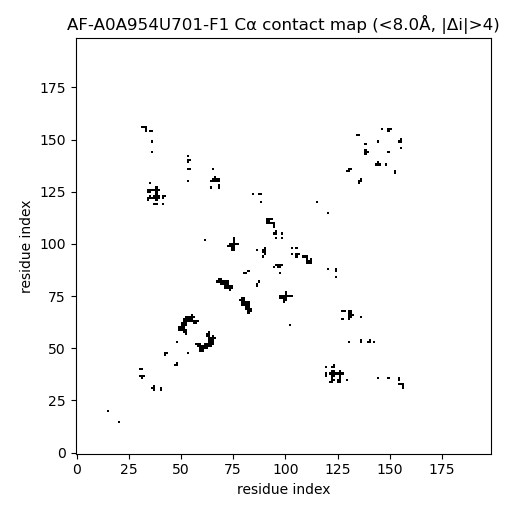 1 79 ? -15.703 2.657 15.005 1.00 92.81 79 GLU A O 1
ATOM 601 N N . ASP A 1 80 ? -16.336 1.130 16.526 1.00 95.62 80 ASP A N 1
ATOM 602 C CA . ASP A 1 80 ? -15.106 0.346 16.460 1.00 95.62 80 ASP A CA 1
ATOM 603 C C . ASP A 1 80 ? -15.289 -0.791 15.445 1.00 95.62 80 ASP A C 1
ATOM 605 O O . ASP A 1 80 ? -16.139 -1.664 15.619 1.00 95.62 80 ASP A O 1
ATOM 609 N N . VAL A 1 81 ? -14.477 -0.788 14.389 1.00 94.81 81 VAL A N 1
ATOM 610 C CA . VAL A 1 81 ? -14.498 -1.788 13.311 1.00 94.81 81 VAL A CA 1
ATOM 611 C C . VAL A 1 81 ? -13.123 -2.433 13.194 1.00 94.81 81 VAL A C 1
ATOM 613 O O . VAL A 1 81 ? -12.095 -1.791 13.409 1.00 94.81 81 VAL A O 1
ATOM 616 N N . LYS A 1 82 ? -13.075 -3.723 12.864 1.00 96.88 82 LYS A N 1
ATOM 617 C CA . LYS A 1 82 ? -11.815 -4.425 12.621 1.00 96.88 82 LYS A CA 1
ATOM 618 C C . LYS A 1 82 ? -11.359 -4.198 11.182 1.00 96.88 82 LYS A C 1
ATOM 620 O O . LYS A 1 82 ? -12.137 -4.379 10.254 1.00 96.88 82 LYS A O 1
ATOM 625 N N . PHE A 1 83 ? -10.088 -3.858 10.986 1.00 96.50 83 PHE A N 1
ATOM 626 C CA . PHE A 1 83 ? -9.485 -3.795 9.655 1.00 96.50 83 PHE A CA 1
ATOM 627 C C . PHE A 1 83 ? -9.180 -5.220 9.166 1.00 96.50 83 PHE A C 1
ATOM 629 O O . PHE A 1 83 ? -8.057 -5.715 9.276 1.00 96.50 83 PHE A O 1
ATOM 636 N N . ASP A 1 84 ? -10.210 -5.918 8.700 1.00 97.19 84 ASP A N 1
ATOM 637 C CA . ASP A 1 84 ? -10.141 -7.276 8.162 1.00 97.19 84 ASP A CA 1
ATOM 638 C C . ASP A 1 84 ? -10.469 -7.316 6.660 1.00 97.19 84 ASP A C 1
ATOM 640 O O . ASP A 1 84 ? -10.613 -6.284 6.004 1.00 97.19 84 ASP A O 1
ATOM 644 N N . GLN A 1 85 ? -10.550 -8.520 6.089 1.00 96.50 85 GLN A N 1
ATOM 645 C CA . GLN A 1 85 ? -10.812 -8.707 4.659 1.00 96.50 85 GLN A CA 1
ATOM 646 C C . GLN A 1 85 ? -12.165 -8.127 4.225 1.00 96.50 85 GLN A C 1
ATOM 648 O O . GLN A 1 85 ? -12.272 -7.576 3.128 1.00 96.50 85 GLN A O 1
ATOM 653 N N . GLN A 1 86 ? -13.190 -8.214 5.080 1.00 96.56 86 GLN A N 1
ATOM 654 C CA . GLN A 1 86 ? -14.509 -7.666 4.777 1.00 96.56 86 GLN A CA 1
ATOM 655 C C . GLN A 1 86 ? -14.448 -6.139 4.745 1.00 96.56 86 GLN A C 1
ATOM 657 O O . GLN A 1 86 ? -14.924 -5.531 3.784 1.00 96.56 86 GLN A O 1
ATOM 662 N N . TYR A 1 87 ? -13.802 -5.530 5.743 1.00 96.12 87 TYR A N 1
ATOM 663 C CA . TYR A 1 87 ? -13.598 -4.085 5.784 1.00 96.12 87 TYR A CA 1
ATOM 664 C C . TYR A 1 87 ? -12.786 -3.579 4.588 1.00 96.12 87 TYR A C 1
ATOM 666 O O . TYR A 1 87 ? -13.142 -2.568 3.982 1.00 96.12 87 TYR A O 1
ATOM 674 N N . ILE A 1 88 ? -11.717 -4.288 4.212 1.00 96.75 88 ILE A N 1
ATOM 675 C CA . ILE A 1 88 ? -10.894 -3.962 3.040 1.00 96.75 88 ILE A CA 1
ATOM 676 C C . ILE A 1 88 ? -11.752 -3.964 1.775 1.00 96.75 88 ILE A C 1
ATOM 678 O O . ILE A 1 88 ? -11.773 -2.976 1.040 1.00 96.75 88 ILE A O 1
ATOM 682 N N . ARG A 1 89 ? -12.492 -5.053 1.538 1.00 96.81 89 ARG A N 1
ATOM 683 C CA . ARG A 1 89 ? -13.346 -5.190 0.356 1.00 96.81 89 ARG A CA 1
ATOM 684 C C . ARG A 1 89 ? -14.391 -4.081 0.297 1.00 96.81 89 ARG A C 1
ATOM 686 O O . ARG A 1 89 ? -14.543 -3.441 -0.743 1.00 96.81 89 ARG A O 1
ATOM 693 N N . GLN A 1 90 ? -15.082 -3.832 1.409 1.00 95.44 90 GLN A N 1
ATOM 694 C CA . GLN A 1 90 ? -16.081 -2.773 1.489 1.00 95.44 90 GLN A CA 1
ATOM 695 C C . GLN A 1 90 ? -15.449 -1.403 1.252 1.00 95.44 90 GLN A C 1
ATOM 697 O O . GLN A 1 90 ? -15.992 -0.618 0.493 1.00 95.44 90 GLN A O 1
ATOM 702 N N . SER A 1 91 ? -14.273 -1.128 1.813 1.00 94.69 91 SER A N 1
ATOM 703 C CA . SER A 1 91 ? -13.597 0.162 1.637 1.00 94.69 91 SER A CA 1
ATOM 704 C C . SER A 1 91 ? -13.155 0.409 0.191 1.00 94.69 91 SER A C 1
ATOM 706 O O . SER A 1 91 ? -13.165 1.547 -0.265 1.00 94.69 91 SER A O 1
ATOM 708 N N . ILE A 1 92 ? -12.783 -0.634 -0.556 1.00 95.50 92 ILE A N 1
ATOM 709 C CA . ILE A 1 92 ? -12.384 -0.518 -1.969 1.00 95.50 92 ILE A CA 1
ATOM 710 C C . ILE A 1 92 ? -13.602 -0.274 -2.881 1.00 95.50 92 ILE A C 1
ATOM 712 O O . ILE A 1 92 ? -13.529 0.508 -3.835 1.00 95.50 92 ILE A O 1
ATOM 716 N N . LEU A 1 93 ? -14.725 -0.937 -2.603 1.00 95.44 93 LEU A N 1
ATOM 717 C CA . LEU A 1 93 ? -15.938 -0.851 -3.424 1.00 95.44 93 LEU A CA 1
ATOM 718 C C . LEU A 1 93 ? -16.821 0.343 -3.030 1.00 95.44 93 LEU A C 1
ATOM 720 O O . LEU A 1 93 ? -17.310 1.072 -3.891 1.00 95.44 93 LEU A O 1
ATOM 724 N N . GLU A 1 94 ? -16.959 0.582 -1.732 1.00 93.69 94 GLU A N 1
ATOM 725 C CA . GLU A 1 94 ? -17.846 1.554 -1.094 1.00 93.69 94 GLU A CA 1
ATOM 726 C C . GLU A 1 94 ? -17.080 2.394 -0.045 1.00 93.69 94 GLU A C 1
ATOM 728 O O . GLU A 1 94 ? -17.376 2.341 1.152 1.00 93.69 94 GLU A O 1
ATOM 733 N N . PRO A 1 95 ? -16.103 3.226 -0.454 1.00 91.94 95 PRO A N 1
ATOM 734 C CA . PRO A 1 95 ? -15.199 3.929 0.468 1.00 91.94 95 PRO A CA 1
ATOM 735 C C . PRO A 1 95 ? -15.886 4.881 1.462 1.00 91.94 95 PRO A C 1
ATOM 737 O O . PRO A 1 95 ? -15.281 5.266 2.460 1.00 91.94 95 PRO A O 1
ATOM 740 N N . GLN A 1 96 ? -17.140 5.280 1.208 1.00 88.50 96 GLN A N 1
ATOM 741 C CA . GLN A 1 96 ? -17.908 6.140 2.120 1.00 88.50 96 GLN A CA 1
ATOM 742 C C . GLN A 1 96 ? -18.659 5.366 3.208 1.00 88.50 96 GLN A C 1
ATOM 744 O O . GLN A 1 96 ? -19.141 5.991 4.151 1.00 88.50 96 GLN A O 1
ATOM 749 N N . ALA A 1 97 ? -18.806 4.043 3.080 1.00 90.38 97 ALA A N 1
ATOM 750 C CA . ALA A 1 97 ? -19.666 3.271 3.970 1.00 90.38 97 ALA A CA 1
ATOM 751 C C . ALA A 1 97 ? -19.139 3.289 5.411 1.00 90.38 97 ALA A C 1
ATOM 753 O O . ALA A 1 97 ? -19.877 3.655 6.327 1.00 90.38 97 ALA A O 1
ATOM 754 N N . GLU A 1 98 ? -17.848 2.985 5.583 1.00 89.50 98 GLU A N 1
ATOM 755 C CA . GLU A 1 98 ? -17.165 2.917 6.879 1.00 89.50 98 GLU A CA 1
ATOM 756 C C . GLU A 1 98 ? -15.836 3.691 6.867 1.00 89.50 98 GLU A C 1
ATOM 758 O O . GLU A 1 98 ? -14.749 3.163 7.124 1.00 89.50 98 GLU A O 1
ATOM 763 N N . ALA A 1 99 ? -15.923 4.986 6.548 1.00 90.62 99 ALA A N 1
ATOM 764 C CA . ALA A 1 99 ? -14.770 5.882 6.559 1.00 90.62 99 ALA A CA 1
ATOM 765 C C . ALA A 1 99 ? -14.144 5.963 7.962 1.00 90.62 99 ALA A C 1
ATOM 767 O O . ALA A 1 99 ? -14.849 6.111 8.961 1.00 90.62 99 ALA A O 1
ATOM 768 N N . ARG A 1 100 ? -12.810 5.916 8.044 1.00 91.12 100 ARG A N 1
ATOM 769 C CA . ARG A 1 100 ? -12.069 6.061 9.306 1.00 91.12 100 ARG A CA 1
ATOM 770 C C . ARG A 1 100 ? -12.248 7.464 9.900 1.00 91.12 100 ARG A C 1
ATOM 772 O O . ARG A 1 100 ? -12.349 8.455 9.175 1.00 91.12 100 ARG A O 1
ATOM 779 N N . GLU A 1 101 ? -12.228 7.559 11.225 1.00 90.25 101 GLU A N 1
ATOM 780 C CA . GLU A 1 101 ? -12.198 8.833 11.944 1.00 90.25 101 GLU A CA 1
ATOM 781 C C . GLU A 1 101 ? -11.058 9.736 11.430 1.00 90.25 101 GLU A C 1
ATOM 783 O O . GLU A 1 101 ? -9.929 9.288 11.217 1.00 90.25 101 GLU A O 1
ATOM 788 N N . GLY A 1 102 ? -11.366 11.013 11.178 1.00 88.44 102 GLY A N 1
ATOM 789 C CA . GLY A 1 102 ? -10.429 11.983 10.595 1.00 88.44 102 GLY A CA 1
ATOM 790 C C . GLY A 1 102 ? -10.296 11.931 9.064 1.00 88.44 102 GLY A C 1
ATOM 791 O O . GLY A 1 102 ? -9.582 12.758 8.492 1.00 88.44 102 GLY A O 1
ATOM 792 N N . TYR A 1 103 ? -10.987 10.998 8.400 1.00 87.56 103 TYR A N 1
ATOM 793 C CA . TYR A 1 103 ? -11.031 10.842 6.940 1.00 87.56 103 TYR A CA 1
ATOM 794 C C . TYR A 1 103 ? -12.467 10.905 6.397 1.00 87.56 103 TYR A C 1
ATOM 796 O O . TYR A 1 103 ? -12.773 10.326 5.361 1.00 87.56 103 TYR A O 1
ATOM 804 N N . GLN A 1 104 ? -13.350 11.641 7.079 1.00 77.50 104 GLN A N 1
ATOM 805 C CA . GLN A 1 104 ? -14.779 11.759 6.751 1.00 77.50 104 GLN A CA 1
ATOM 806 C C . GLN A 1 104 ? -15.030 12.324 5.349 1.00 77.50 104 GLN A C 1
ATOM 808 O O . GLN A 1 104 ? -16.040 12.019 4.725 1.00 77.50 104 GLN A O 1
ATOM 813 N N . ASN A 1 105 ? -14.082 13.099 4.820 1.0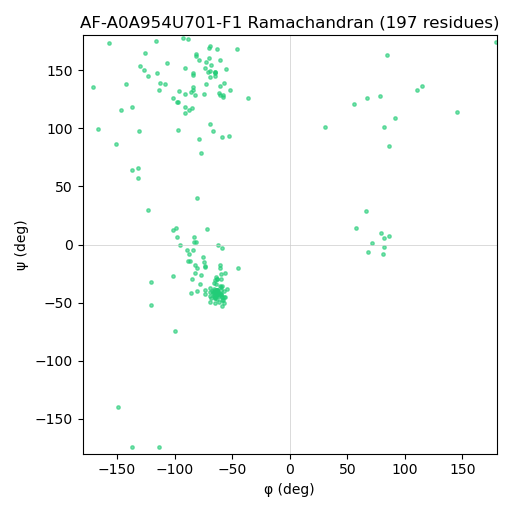0 67.94 105 ASN A 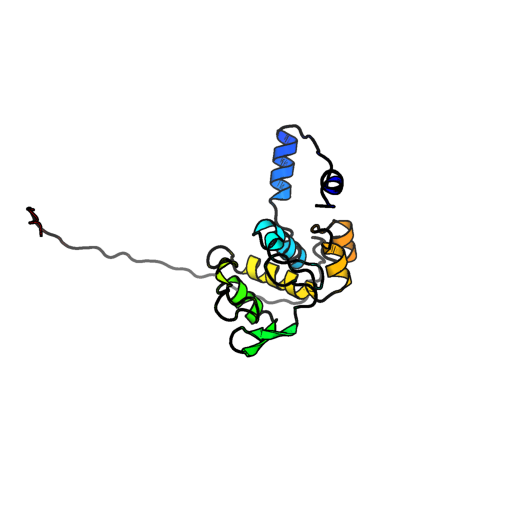N 1
ATOM 814 C CA . ASN A 1 105 ? -14.103 13.590 3.443 1.00 67.94 105 ASN A CA 1
ATOM 815 C C . ASN A 1 105 ? -13.605 12.520 2.463 1.00 67.94 105 ASN A C 1
ATOM 817 O O . ASN A 1 105 ? -12.872 12.829 1.520 1.00 67.94 105 ASN A O 1
ATOM 821 N N . ALA A 1 106 ? -13.988 11.260 2.680 1.00 60.50 106 ALA A N 1
ATOM 822 C CA . ALA A 1 106 ? -13.592 10.130 1.855 1.00 60.50 106 ALA A CA 1
ATOM 823 C C . ALA A 1 106 ? -14.012 10.295 0.382 1.00 60.50 106 ALA A C 1
ATOM 825 O O . ALA A 1 106 ? -13.620 9.467 -0.429 1.00 60.50 106 ALA A O 1
ATOM 826 N N . SER A 1 107 ? -14.715 11.368 -0.004 1.00 60.97 107 SER A N 1
ATOM 827 C CA . SER A 1 107 ? -14.854 11.843 -1.390 1.00 60.97 107 SER A CA 1
ATOM 828 C C . SER A 1 107 ? -13.534 11.865 -2.184 1.00 60.97 107 SER A C 1
ATOM 830 O O . SER A 1 107 ? -13.580 11.865 -3.411 1.00 60.97 107 SER A O 1
ATOM 832 N N . GLN A 1 108 ? -12.373 11.873 -1.516 1.00 78.19 108 GLN A N 1
ATOM 833 C CA . GLN A 1 108 ? -11.057 11.769 -2.160 1.00 78.19 108 GLN A CA 1
ATOM 834 C C . GLN A 1 108 ? -10.643 10.331 -2.527 1.00 78.19 108 GLN A C 1
ATOM 836 O O . GLN A 1 108 ? -9.767 10.161 -3.372 1.00 78.19 108 GLN A O 1
ATOM 841 N N . MET A 1 109 ? -11.232 9.300 -1.911 1.00 91.06 109 MET A N 1
ATOM 842 C CA . MET A 1 109 ? -10.996 7.900 -2.272 1.00 91.06 109 MET A CA 1
ATOM 843 C C . MET A 1 109 ? -12.031 7.468 -3.325 1.00 91.06 109 MET A C 1
ATOM 845 O O . MET A 1 109 ? -13.224 7.413 -3.017 1.00 91.06 109 MET A O 1
ATOM 849 N N . PRO A 1 110 ? -11.614 7.173 -4.569 1.00 91.25 110 PRO A N 1
ATOM 850 C CA . PRO A 1 110 ? -12.537 6.733 -5.607 1.00 91.25 110 PRO A CA 1
ATOM 851 C C . PRO A 1 110 ? -13.069 5.327 -5.308 1.00 91.25 110 PRO A C 1
ATOM 853 O O . PRO A 1 110 ? -12.362 4.491 -4.749 1.00 91.25 110 PRO A O 1
ATOM 856 N N . SER A 1 111 ? -14.303 5.050 -5.733 1.00 93.75 111 SER A N 1
ATOM 857 C CA . SER A 1 111 ? -14.817 3.678 -5.770 1.00 93.75 111 SER A CA 1
ATOM 858 C C . SER A 1 111 ? -14.166 2.899 -6.915 1.00 93.75 111 SER A C 1
ATOM 860 O O . SER A 1 111 ? -14.030 3.403 -8.037 1.00 93.75 111 SER A O 1
ATOM 862 N N . PHE A 1 112 ? -13.809 1.646 -6.638 1.00 95.19 112 PHE A N 1
ATOM 863 C CA . PHE A 1 112 ? -13.303 0.697 -7.630 1.00 95.19 112 PHE A CA 1
ATOM 864 C C . PHE A 1 112 ? -14.356 -0.320 -8.088 1.00 95.19 112 PHE A C 1
ATOM 866 O O . PHE A 1 112 ? -14.029 -1.293 -8.773 1.00 95.19 112 PHE A O 1
ATOM 873 N N . GLN A 1 113 ? -15.629 -0.091 -7.761 1.00 94.19 113 GLN A N 1
ATOM 874 C CA . GLN A 1 113 ? -16.724 -0.937 -8.217 1.00 94.19 113 GLN A CA 1
ATOM 875 C C . GLN A 1 113 ? -16.769 -0.993 -9.751 1.00 94.19 113 GLN A C 1
ATOM 877 O O . GLN A 1 113 ? -16.742 0.031 -10.436 1.00 94.19 113 GLN A O 1
ATOM 882 N N . GLY A 1 114 ? -16.773 -2.213 -10.297 1.00 94.81 114 GLY A N 1
ATOM 883 C CA . GLY A 1 114 ? -16.722 -2.461 -11.742 1.00 94.81 114 GLY A CA 1
ATOM 884 C C . GLY A 1 114 ? -15.372 -2.164 -12.411 1.00 94.81 114 GLY A C 1
ATOM 885 O O . GLY A 1 114 ? -15.264 -2.315 -13.624 1.00 94.81 114 GLY A O 1
ATOM 886 N N . LYS A 1 115 ? -14.346 -1.744 -11.656 1.00 95.31 115 LYS A N 1
ATOM 887 C CA . LYS A 1 115 ? -12.972 -1.534 -12.157 1.00 95.31 115 LYS A CA 1
ATOM 888 C C . LYS A 1 115 ? -12.029 -2.673 -11.791 1.00 95.31 115 LYS A C 1
ATOM 890 O O . LYS A 1 115 ? -11.046 -2.881 -12.492 1.00 95.31 115 LYS A O 1
ATOM 895 N N . LEU A 1 116 ? -12.320 -3.362 -10.690 1.00 95.69 116 LEU A N 1
ATOM 896 C CA . LEU A 1 116 ? -11.584 -4.526 -10.218 1.00 95.69 116 LEU A CA 1
ATOM 897 C C . LEU A 1 116 ? -12.464 -5.768 -10.333 1.00 95.69 116 LEU A C 1
ATOM 899 O O . LEU A 1 116 ? -13.657 -5.713 -10.026 1.00 95.69 116 LEU A O 1
ATOM 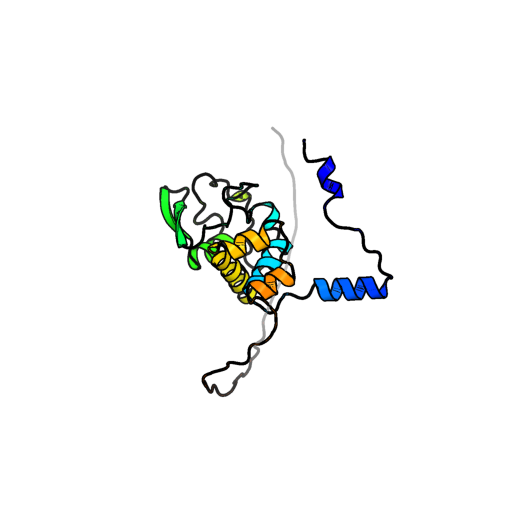903 N N . ASN A 1 117 ? -11.868 -6.874 -10.766 1.00 96.06 117 ASN A N 1
ATOM 904 C CA . ASN A 1 117 ? -12.485 -8.194 -10.673 1.00 96.06 117 ASN A CA 1
ATOM 905 C C . ASN A 1 117 ? -12.162 -8.864 -9.320 1.00 96.06 117 ASN A C 1
ATOM 907 O O . ASN A 1 117 ? -11.427 -8.312 -8.499 1.00 96.06 117 ASN A O 1
ATOM 911 N N . GLU A 1 118 ? -12.725 -10.049 -9.082 1.00 95.62 118 GLU A N 1
ATOM 912 C CA . GLU A 1 118 ? -12.555 -10.773 -7.816 1.00 95.62 118 GLU A CA 1
ATOM 913 C C . GLU A 1 118 ? -11.100 -11.168 -7.540 1.00 95.62 118 GLU A C 1
ATOM 915 O O . GLU A 1 118 ? -10.620 -10.955 -6.429 1.00 95.62 118 GLU A O 1
ATOM 920 N N . ASP A 1 119 ? -10.371 -11.645 -8.549 1.00 96.19 119 ASP A N 1
ATOM 921 C CA . ASP A 1 119 ? -8.966 -12.043 -8.396 1.00 96.19 119 ASP A CA 1
ATOM 922 C C . ASP A 1 119 ? -8.087 -10.842 -8.017 1.00 96.19 119 ASP A C 1
ATOM 924 O O . ASP A 1 119 ? -7.213 -10.933 -7.157 1.00 96.19 119 ASP A O 1
ATOM 928 N N . GLN A 1 120 ? -8.354 -9.676 -8.609 1.00 97.12 120 GLN A N 1
ATOM 929 C CA . GLN A 1 120 ? -7.654 -8.432 -8.289 1.00 97.12 120 GLN A CA 1
ATOM 930 C C . GLN A 1 120 ? -7.993 -7.918 -6.884 1.00 97.12 120 GLN A C 1
ATOM 932 O O . GLN A 1 120 ? -7.118 -7.394 -6.191 1.00 97.12 120 GLN A O 1
ATOM 937 N N . LEU A 1 121 ? -9.248 -8.061 -6.446 1.00 97.56 121 LEU A N 1
ATOM 938 C CA . LEU A 1 121 ? -9.650 -7.733 -5.075 1.00 97.56 121 LEU A CA 1
ATOM 939 C C . LEU A 1 121 ? -8.985 -8.668 -4.061 1.00 97.56 121 LEU A C 1
ATOM 941 O O . LEU A 1 121 ? -8.532 -8.196 -3.015 1.00 97.56 121 LEU A O 1
ATOM 945 N N . SER A 1 122 ? -8.892 -9.961 -4.377 1.00 97.69 122 SER A N 1
ATOM 946 C CA . SER A 1 122 ? -8.179 -10.942 -3.555 1.00 97.69 122 SER A CA 1
ATOM 947 C C . SER A 1 122 ? -6.700 -10.582 -3.444 1.00 97.69 122 SER A C 1
ATOM 949 O O . SER A 1 122 ? -6.199 -10.402 -2.336 1.00 97.69 122 SER A O 1
ATOM 951 N N . ALA A 1 123 ? -6.042 -10.300 -4.573 1.00 98.19 123 ALA A N 1
ATOM 952 C CA . ALA A 1 123 ? -4.641 -9.893 -4.611 1.00 98.19 123 ALA A CA 1
ATOM 953 C C . ALA A 1 123 ? -4.364 -8.623 -3.788 1.00 98.19 123 ALA A C 1
ATOM 955 O O . ALA A 1 123 ? -3.458 -8.598 -2.953 1.00 98.19 123 ALA A O 1
ATOM 956 N N . LEU A 1 124 ? -5.176 -7.571 -3.949 1.00 98.25 124 LEU A N 1
ATOM 957 C CA . LEU A 1 124 ? -5.068 -6.355 -3.130 1.00 98.25 124 LEU A CA 1
ATOM 958 C C . LEU A 1 124 ? -5.257 -6.644 -1.637 1.00 98.25 124 LEU A C 1
ATOM 960 O O . LEU A 1 124 ? -4.554 -6.076 -0.800 1.00 98.25 124 LEU A O 1
ATOM 964 N N . THR A 1 125 ? -6.183 -7.539 -1.300 1.00 98.19 125 THR A N 1
ATOM 965 C CA . THR A 1 125 ? -6.411 -7.959 0.084 1.00 98.19 125 THR A CA 1
ATOM 966 C C . THR A 1 125 ? -5.202 -8.717 0.629 1.00 98.19 125 THR A C 1
ATOM 968 O O . THR A 1 125 ? -4.750 -8.402 1.727 1.00 98.19 125 THR A O 1
ATOM 971 N N . ALA A 1 126 ? -4.622 -9.646 -0.133 1.00 98.12 126 ALA A N 1
ATOM 972 C CA . ALA A 1 126 ? -3.421 -10.388 0.247 1.00 98.12 126 ALA A CA 1
ATOM 973 C C . ALA A 1 126 ? -2.226 -9.455 0.495 1.00 98.12 126 ALA A C 1
ATOM 975 O O . ALA A 1 126 ? -1.535 -9.589 1.507 1.00 98.12 126 ALA A O 1
ATOM 976 N N . PHE A 1 127 ? -2.034 -8.450 -0.364 1.00 98.00 127 PHE A N 1
ATOM 977 C CA . PHE A 1 127 ? -1.053 -7.388 -0.143 1.00 98.00 127 PHE A CA 1
ATOM 978 C C . PHE A 1 127 ? -1.289 -6.653 1.186 1.00 98.00 127 PHE A C 1
ATOM 980 O O . PHE A 1 127 ? -0.374 -6.539 1.999 1.00 98.00 127 PHE A O 1
ATOM 987 N N . LEU A 1 128 ? -2.517 -6.203 1.458 1.00 97.88 128 LEU A N 1
ATOM 988 C CA . LEU A 1 128 ? -2.839 -5.505 2.709 1.00 97.88 128 LEU A CA 1
ATOM 989 C C . LEU A 1 128 ? -2.693 -6.399 3.949 1.00 97.88 128 LEU A C 1
ATOM 991 O O . LEU A 1 128 ? -2.337 -5.909 5.018 1.00 97.88 128 LEU A O 1
ATOM 995 N N . VAL A 1 129 ? -2.916 -7.708 3.821 1.00 97.75 129 VAL A N 1
ATOM 996 C CA . VAL A 1 129 ? -2.630 -8.684 4.882 1.00 97.75 129 VAL A CA 1
ATOM 997 C C . VAL A 1 129 ? -1.123 -8.786 5.134 1.00 97.75 129 VAL A C 1
ATOM 999 O O . VAL A 1 129 ? -0.708 -8.836 6.294 1.00 97.75 129 VAL A O 1
ATOM 1002 N N . ALA A 1 130 ? -0.302 -8.801 4.078 1.00 97.12 130 ALA A N 1
ATOM 1003 C CA . ALA A 1 130 ? 1.157 -8.856 4.178 1.00 97.12 130 ALA A CA 1
ATOM 1004 C C . ALA A 1 130 ? 1.747 -7.609 4.862 1.00 97.12 130 ALA A C 1
ATOM 1006 O O . ALA A 1 130 ? 2.734 -7.723 5.586 1.00 97.12 130 ALA A O 1
ATOM 1007 N N . MET A 1 131 ? 1.079 -6.453 4.768 1.00 96.56 131 MET A N 1
ATOM 1008 C CA . MET A 1 131 ? 1.460 -5.203 5.451 1.00 96.56 131 MET A CA 1
ATOM 1009 C C . MET A 1 131 ? 1.442 -5.268 6.992 1.00 96.56 131 MET A C 1
ATOM 1011 O O . MET A 1 131 ? 1.763 -4.278 7.650 1.00 96.56 131 MET A O 1
ATOM 1015 N N . LYS A 1 132 ? 1.084 -6.403 7.609 1.00 95.56 132 LYS A N 1
ATOM 1016 C CA . LYS A 1 132 ? 1.306 -6.640 9.047 1.00 95.56 132 LYS A CA 1
ATOM 1017 C C . LYS A 1 132 ? 2.765 -6.990 9.374 1.00 95.56 132 LYS A C 1
ATOM 1019 O O . LYS A 1 132 ? 3.208 -6.772 10.503 1.00 95.56 132 LYS A O 1
ATOM 1024 N N . ASP A 1 133 ? 3.492 -7.558 8.415 1.00 95.62 133 ASP A N 1
ATOM 1025 C CA . ASP A 1 133 ? 4.845 -8.072 8.601 1.00 95.62 133 ASP A CA 1
ATOM 1026 C C . ASP A 1 133 ? 5.883 -6.952 8.459 1.00 95.62 133 ASP A C 1
ATOM 1028 O O . ASP A 1 133 ? 5.784 -6.102 7.579 1.00 95.62 133 ASP A O 1
ATOM 1032 N N . GLU A 1 134 ? 6.857 -6.910 9.369 1.00 94.81 134 GLU A N 1
ATOM 1033 C CA . GLU A 1 134 ? 7.897 -5.875 9.365 1.00 94.81 134 GLU A CA 1
ATOM 1034 C C . GLU A 1 134 ? 8.862 -6.017 8.188 1.00 94.81 134 GLU A C 1
ATOM 1036 O O . GLU A 1 134 ? 9.212 -5.017 7.567 1.00 94.81 134 GLU A O 1
ATOM 1041 N N . ALA A 1 135 ? 9.252 -7.248 7.852 1.00 94.44 135 ALA A N 1
ATOM 1042 C CA . ALA A 1 135 ? 10.149 -7.504 6.735 1.00 94.44 135 ALA A CA 1
ATOM 1043 C C . ALA A 1 135 ? 9.483 -7.098 5.417 1.00 94.44 135 ALA A C 1
ATOM 1045 O O . ALA A 1 135 ? 10.118 -6.474 4.570 1.00 94.44 135 ALA A O 1
ATOM 1046 N N . PHE A 1 136 ? 8.180 -7.369 5.278 1.00 95.75 136 PHE A N 1
ATOM 1047 C CA . PHE A 1 136 ? 7.428 -6.934 4.105 1.00 95.75 136 PHE A CA 1
ATOM 1048 C C . PHE A 1 136 ? 7.343 -5.405 4.007 1.00 95.75 136 PHE A C 1
ATOM 1050 O O . PHE A 1 136 ? 7.610 -4.856 2.944 1.00 95.75 136 PHE A O 1
ATOM 1057 N N . ILE A 1 137 ? 7.024 -4.705 5.105 1.00 95.50 137 ILE A N 1
ATOM 1058 C CA . ILE A 1 137 ? 6.982 -3.230 5.131 1.00 95.50 137 ILE A CA 1
ATOM 1059 C C . ILE A 1 137 ? 8.322 -2.633 4.696 1.00 95.50 137 ILE A C 1
ATOM 1061 O O . ILE A 1 137 ? 8.339 -1.700 3.896 1.00 95.50 137 ILE A O 1
ATOM 1065 N N . GLN A 1 138 ? 9.431 -3.168 5.211 1.00 93.38 138 GLN A N 1
ATOM 1066 C CA . GLN A 1 138 ? 10.774 -2.700 4.870 1.00 93.38 138 GLN A CA 1
ATOM 1067 C C . GLN A 1 138 ? 11.096 -2.931 3.394 1.00 93.38 138 GLN A C 1
ATOM 1069 O O . GLN A 1 138 ? 11.589 -2.016 2.740 1.00 93.38 138 GLN A O 1
ATOM 1074 N N . ALA A 1 139 ? 10.740 -4.099 2.855 1.00 93.94 139 ALA A N 1
ATOM 1075 C CA . ALA A 1 139 ? 10.936 -4.421 1.446 1.00 93.94 139 ALA A CA 1
ATOM 1076 C C . ALA A 1 139 ? 10.202 -3.459 0.498 1.00 93.94 139 ALA A C 1
ATOM 1078 O O . ALA A 1 139 ? 10.733 -3.107 -0.546 1.00 93.94 139 ALA A O 1
ATOM 1079 N N . VAL A 1 140 ? 8.998 -2.995 0.862 1.00 94.06 140 VAL A N 1
ATOM 1080 C CA . VAL A 1 140 ? 8.199 -2.085 0.014 1.00 94.06 140 VAL A CA 1
ATOM 1081 C C . VAL A 1 140 ? 8.317 -0.604 0.393 1.00 94.06 140 VAL A C 1
ATOM 1083 O O . VAL A 1 140 ? 7.574 0.233 -0.138 1.00 94.06 140 VAL A O 1
ATOM 1086 N N . ALA A 1 141 ? 9.199 -0.251 1.333 1.00 88.50 141 ALA A N 1
ATOM 1087 C CA . ALA A 1 141 ? 9.302 1.106 1.878 1.00 88.50 141 ALA A CA 1
ATOM 1088 C C . ALA A 1 141 ? 9.730 2.135 0.820 1.00 88.50 141 ALA A C 1
ATOM 1090 O O . ALA A 1 141 ? 9.241 3.267 0.816 1.00 88.50 141 ALA A O 1
ATOM 1091 N N . ASP A 1 142 ? 10.572 1.717 -0.125 1.00 84.19 142 ASP A N 1
ATOM 1092 C CA . ASP A 1 142 ? 11.054 2.564 -1.219 1.00 84.19 142 ASP A CA 1
ATOM 1093 C C . ASP A 1 142 ? 10.051 2.674 -2.384 1.00 84.19 142 ASP A C 1
ATOM 1095 O O . ASP A 1 142 ? 10.295 3.370 -3.374 1.00 84.19 142 ASP A O 1
ATOM 1099 N N . GLY A 1 143 ? 8.878 2.043 -2.251 1.00 84.94 143 GLY A N 1
ATOM 1100 C CA . GLY A 1 143 ? 7.802 2.084 -3.239 1.00 84.94 143 GLY A CA 1
ATOM 1101 C C . GLY A 1 143 ? 8.011 1.152 -4.432 1.00 84.94 143 GLY A C 1
ATOM 1102 O O . GLY A 1 143 ? 7.235 1.228 -5.387 1.00 84.94 143 GLY A O 1
ATOM 1103 N N . ASP A 1 144 ? 9.010 0.278 -4.359 1.00 87.12 144 ASP A N 1
ATOM 1104 C CA . ASP A 1 144 ? 9.253 -0.829 -5.278 1.00 87.12 144 ASP A CA 1
ATOM 1105 C C . ASP A 1 144 ? 9.368 -2.143 -4.492 1.00 87.12 144 ASP A C 1
ATOM 1107 O O . ASP A 1 144 ? 9.487 -2.118 -3.271 1.00 87.12 144 ASP A O 1
ATOM 1111 N N . LEU A 1 145 ? 9.280 -3.277 -5.181 1.00 89.38 145 LEU A N 1
ATOM 1112 C CA . LEU A 1 145 ? 9.490 -4.603 -4.606 1.00 89.38 145 LEU A CA 1
ATOM 1113 C C . LEU A 1 145 ? 10.465 -5.338 -5.522 1.00 89.38 145 LEU A C 1
ATOM 1115 O O . LEU A 1 145 ? 10.060 -5.854 -6.570 1.00 89.38 145 LEU A O 1
ATOM 1119 N N . SER A 1 146 ? 11.746 -5.336 -5.150 1.00 89.44 146 SER A N 1
ATOM 1120 C CA . SER A 1 146 ? 12.805 -5.870 -6.005 1.00 89.44 146 SER A CA 1
ATOM 1121 C C . SER A 1 146 ? 12.732 -7.395 -6.108 1.00 89.44 146 SER A C 1
ATOM 1123 O O . SER A 1 146 ? 12.146 -8.065 -5.259 1.00 89.44 146 SER A O 1
ATOM 1125 N N . GLU A 1 147 ? 13.360 -7.977 -7.131 1.00 87.88 147 GLU A N 1
ATOM 1126 C CA . GLU A 1 147 ? 13.441 -9.442 -7.258 1.00 87.88 147 GLU A CA 1
ATOM 1127 C C . GLU A 1 147 ? 14.128 -10.094 -6.050 1.00 87.88 147 GLU A C 1
ATOM 1129 O O . GLU A 1 147 ? 13.699 -11.151 -5.596 1.00 87.88 147 GLU A O 1
ATOM 1134 N N . ALA A 1 148 ? 15.139 -9.432 -5.477 1.00 88.56 148 ALA A N 1
ATOM 1135 C CA . ALA A 1 148 ? 15.809 -9.903 -4.268 1.00 88.56 148 ALA A CA 1
ATOM 1136 C C . ALA A 1 148 ? 14.863 -9.896 -3.057 1.00 88.56 148 ALA A C 1
ATOM 1138 O O . ALA A 1 148 ? 14.858 -10.843 -2.270 1.00 88.56 148 ALA A O 1
ATOM 1139 N N . ASP A 1 149 ? 14.020 -8.866 -2.935 1.00 91.81 149 ASP A N 1
ATOM 1140 C CA . ASP A 1 149 ? 13.010 -8.807 -1.879 1.00 91.81 149 ASP A CA 1
ATOM 1141 C C . ASP A 1 149 ? 11.979 -9.918 -2.061 1.00 91.81 149 ASP A C 1
ATOM 1143 O O . ASP A 1 149 ? 11.687 -10.642 -1.109 1.00 91.81 149 ASP A O 1
ATOM 1147 N N . LYS A 1 150 ? 11.479 -10.113 -3.291 1.00 91.62 150 LYS A N 1
ATOM 1148 C CA . LYS A 1 150 ? 10.541 -11.199 -3.609 1.00 91.62 150 LYS A CA 1
ATOM 1149 C C . LYS A 1 150 ? 11.125 -12.557 -3.251 1.00 91.62 150 LYS A C 1
ATOM 1151 O O . LYS A 1 150 ? 10.430 -13.356 -2.636 1.00 91.62 150 LYS A O 1
ATOM 1156 N N . GLU A 1 151 ? 12.383 -12.815 -3.588 1.00 91.75 151 GLU A N 1
ATOM 1157 C CA . GLU A 1 151 ? 13.057 -14.065 -3.239 1.00 91.75 151 GLU A CA 1
ATOM 1158 C C . GLU A 1 151 ? 13.182 -14.237 -1.721 1.00 91.75 151 GLU A C 1
ATOM 1160 O O . GLU A 1 151 ? 12.793 -15.273 -1.183 1.00 91.75 151 GLU A O 1
ATOM 1165 N N . SER A 1 152 ? 13.621 -13.196 -1.008 1.00 89.94 152 SER A N 1
ATOM 1166 C CA . SER A 1 152 ? 13.763 -13.237 0.453 1.00 89.94 152 SER A CA 1
ATOM 1167 C C . SER A 1 152 ? 12.434 -13.441 1.195 1.00 89.94 152 SER A C 1
ATOM 1169 O O . SER A 1 152 ? 12.405 -14.042 2.269 1.00 89.94 152 SER A O 1
ATOM 1171 N N . LEU A 1 153 ? 11.331 -12.973 0.606 1.00 90.88 153 LEU A N 1
ATOM 1172 C CA . LEU A 1 153 ? 9.979 -13.045 1.156 1.00 90.88 153 LEU A CA 1
ATOM 1173 C C . LEU A 1 153 ? 9.184 -14.259 0.645 1.00 90.88 153 LEU A C 1
ATOM 1175 O O . LEU A 1 153 ? 8.028 -14.431 1.031 1.00 90.88 153 LEU A O 1
ATOM 1179 N N . GLY A 1 154 ? 9.766 -15.096 -0.223 1.00 91.06 154 GLY A N 1
ATOM 1180 C CA . GLY A 1 154 ? 9.077 -16.245 -0.825 1.00 91.06 154 GLY A CA 1
ATOM 1181 C C . GLY A 1 154 ? 7.930 -15.856 -1.767 1.00 91.06 154 GLY A C 1
ATOM 1182 O O . GLY A 1 154 ? 6.953 -16.591 -1.899 1.00 91.06 154 GLY A O 1
ATOM 1183 N N . LEU A 1 155 ? 8.025 -14.687 -2.401 1.00 90.19 155 LEU A N 1
ATOM 1184 C CA . LEU A 1 155 ? 7.029 -14.118 -3.313 1.00 90.19 155 LEU A CA 1
ATOM 1185 C C . LEU A 1 155 ? 7.362 -14.351 -4.794 1.00 90.19 155 LEU A C 1
ATOM 1187 O O . LEU A 1 155 ? 6.796 -13.692 -5.665 1.00 90.19 155 LEU A O 1
ATOM 1191 N N . THR A 1 156 ? 8.301 -15.247 -5.093 1.00 85.75 156 THR A N 1
ATOM 1192 C CA . THR A 1 156 ? 8.698 -15.576 -6.464 1.00 85.75 156 THR A CA 1
ATOM 1193 C C . THR A 1 156 ? 7.607 -16.370 -7.177 1.00 85.75 156 THR A C 1
ATOM 1195 O O . THR A 1 156 ? 6.918 -17.193 -6.577 1.00 85.75 156 THR A O 1
ATOM 1198 N N . ASP A 1 157 ? 7.495 -16.187 -8.494 1.00 73.56 157 ASP A N 1
ATOM 1199 C CA . ASP A 1 157 ? 6.534 -16.900 -9.354 1.00 73.56 157 ASP A CA 1
ATOM 1200 C C . ASP A 1 157 ? 6.890 -18.388 -9.569 1.00 73.56 157 ASP A C 1
ATOM 1202 O O . ASP A 1 157 ? 6.343 -19.072 -10.437 1.00 73.56 157 ASP A O 1
ATOM 1206 N N . THR A 1 158 ? 7.819 -18.925 -8.777 1.00 50.38 158 THR A N 1
ATOM 1207 C CA . THR A 1 158 ? 8.120 -20.351 -8.753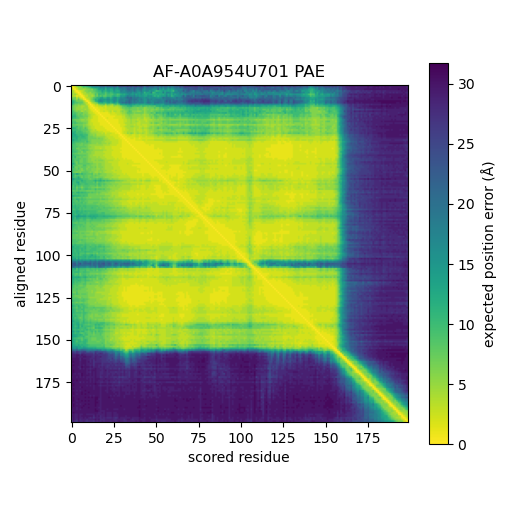 1.00 50.38 158 THR A CA 1
ATOM 1208 C C . THR A 1 158 ? 6.941 -21.082 -8.139 1.00 50.38 158 THR A C 1
ATOM 1210 O O . THR A 1 158 ? 6.767 -21.076 -6.922 1.00 50.38 158 THR A O 1
ATOM 1213 N N . ALA A 1 159 ? 6.153 -21.734 -8.991 1.00 42.88 159 ALA A N 1
ATOM 1214 C CA . ALA A 1 159 ? 5.221 -22.773 -8.594 1.00 42.88 159 ALA A CA 1
ATOM 1215 C C . ALA A 1 159 ? 5.971 -23.830 -7.768 1.00 42.88 159 ALA A C 1
ATOM 1217 O O . ALA A 1 159 ? 6.579 -24.756 -8.309 1.00 42.88 159 ALA A O 1
ATOM 1218 N N . THR A 1 160 ? 5.956 -23.688 -6.445 1.00 32.69 160 THR A N 1
ATOM 1219 C CA . THR A 1 160 ? 6.247 -24.784 -5.535 1.00 32.69 160 THR A CA 1
ATOM 1220 C C . THR A 1 160 ? 5.109 -25.776 -5.694 1.00 32.69 160 THR A C 1
ATOM 1222 O O . THR A 1 160 ? 4.005 -25.618 -5.178 1.00 32.69 160 THR A O 1
ATOM 1225 N N . ALA A 1 161 ? 5.380 -26.785 -6.516 1.00 39.03 161 ALA A N 1
ATOM 1226 C CA . ALA A 1 161 ? 4.603 -27.998 -6.601 1.00 39.03 161 ALA A CA 1
ATOM 1227 C C . ALA A 1 161 ? 4.590 -28.675 -5.226 1.00 39.03 161 ALA A C 1
ATOM 1229 O O . ALA A 1 161 ? 5.475 -29.455 -4.920 1.00 39.03 161 ALA A O 1
ATOM 1230 N N . GLU A 1 162 ? 3.580 -28.373 -4.420 1.00 29.72 162 GLU A N 1
ATOM 1231 C CA . GLU A 1 162 ? 3.085 -29.227 -3.338 1.00 29.72 162 GLU A CA 1
ATOM 1232 C C . GLU A 1 162 ? 1.549 -29.184 -3.410 1.00 29.72 162 GLU A C 1
ATOM 1234 O O . GLU A 1 162 ? 0.849 -28.662 -2.543 1.00 29.72 162 GLU A O 1
ATOM 1239 N N . ALA A 1 163 ? 1.015 -29.691 -4.526 1.00 32.59 163 ALA A N 1
ATOM 1240 C CA . ALA A 1 163 ? -0.403 -29.982 -4.682 1.00 32.59 163 ALA A CA 1
ATOM 1241 C C . ALA A 1 163 ? -0.710 -31.304 -3.967 1.00 32.59 163 ALA A C 1
ATOM 1243 O O . ALA A 1 163 ? -0.592 -32.389 -4.536 1.00 32.59 163 ALA A O 1
ATOM 1244 N N . GLY A 1 164 ? -1.082 -31.198 -2.695 1.00 27.53 164 GLY A N 1
ATOM 1245 C CA . GLY A 1 164 ? -1.767 -32.255 -1.969 1.00 27.53 164 GLY A CA 1
ATOM 1246 C C . GLY A 1 164 ? -3.281 -32.102 -2.100 1.00 27.53 164 GLY A C 1
ATOM 1247 O O . GLY A 1 164 ? -3.827 -31.053 -1.773 1.00 27.53 164 GLY A O 1
ATOM 1248 N N . SER A 1 165 ? -3.930 -33.203 -2.480 1.00 25.73 165 SER A N 1
ATOM 1249 C CA . SER A 1 165 ? -5.365 -33.493 -2.345 1.00 25.73 165 SER A CA 1
ATOM 1250 C C . SER A 1 165 ? -6.303 -32.996 -3.452 1.00 25.73 165 SER A C 1
ATOM 1252 O O . SER A 1 165 ? -6.973 -31.976 -3.340 1.00 25.73 165 SER A O 1
ATOM 1254 N N . ASP A 1 166 ? -6.391 -33.816 -4.500 1.00 34.38 166 ASP A N 1
ATOM 1255 C CA . ASP A 1 166 ? -7.606 -34.569 -4.851 1.00 34.38 166 ASP A CA 1
ATOM 1256 C C . ASP A 1 166 ? -8.952 -33.913 -4.475 1.00 34.38 166 ASP A C 1
ATOM 1258 O O . ASP A 1 166 ? -9.407 -33.974 -3.330 1.00 34.38 166 ASP A O 1
ATOM 1262 N N . ALA A 1 167 ? -9.595 -33.308 -5.473 1.00 33.72 167 ALA A N 1
ATOM 1263 C CA . ALA A 1 167 ? -11.032 -33.064 -5.490 1.00 33.72 167 ALA A CA 1
ATOM 1264 C C . ALA A 1 167 ? -11.520 -33.059 -6.946 1.00 33.72 167 ALA A C 1
ATOM 1266 O O . ALA A 1 167 ? -11.583 -32.033 -7.624 1.00 33.72 167 ALA A O 1
ATOM 1267 N N . GLU A 1 168 ? -11.829 -34.265 -7.410 1.00 29.89 168 GLU A N 1
ATOM 1268 C CA . GLU A 1 168 ? -12.708 -34.583 -8.531 1.00 29.89 168 GLU A CA 1
ATOM 1269 C C . GLU A 1 168 ? -13.918 -33.625 -8.613 1.00 29.89 168 GLU A C 1
ATOM 1271 O O . GLU A 1 168 ? -14.695 -33.492 -7.664 1.00 29.89 168 GLU A O 1
ATOM 1276 N N . LYS A 1 169 ? -14.130 -32.995 -9.774 1.00 29.67 169 LYS A N 1
ATOM 1277 C CA . LYS A 1 169 ? -15.417 -32.384 -10.141 1.00 29.67 169 LYS A CA 1
ATOM 1278 C C . LYS A 1 169 ? -15.736 -32.718 -11.599 1.00 29.67 169 LYS A C 1
ATOM 1280 O O . LYS A 1 169 ? -14.990 -32.286 -12.480 1.00 29.67 169 LYS A O 1
ATOM 1285 N N . PRO A 1 170 ? -16.840 -33.428 -11.893 1.00 33.06 170 PRO A N 1
ATOM 1286 C CA . PRO A 1 170 ? -17.238 -33.668 -13.264 1.00 33.06 170 PRO A CA 1
ATOM 1287 C C . PRO A 1 170 ? -18.047 -32.499 -13.843 1.00 33.06 170 PRO A C 1
ATOM 1289 O O . PRO A 1 170 ? -18.808 -31.824 -13.152 1.00 33.06 170 PRO A O 1
ATOM 1292 N N . ALA A 1 171 ? -17.838 -32.357 -15.151 1.00 30.25 171 ALA A N 1
ATOM 1293 C CA . ALA A 1 171 ? -18.779 -32.061 -16.227 1.00 30.25 171 ALA A CA 1
ATOM 1294 C C . ALA A 1 171 ? -19.671 -30.808 -16.162 1.00 30.25 171 ALA A C 1
ATOM 1296 O O . ALA A 1 171 ? -20.543 -30.625 -15.317 1.00 30.25 171 ALA A O 1
ATOM 1297 N N . ALA A 1 172 ? -19.461 -29.999 -17.198 1.00 32.53 172 ALA A N 1
ATOM 1298 C CA . ALA A 1 172 ? -20.324 -28.952 -17.701 1.00 32.53 172 ALA A CA 1
ATOM 1299 C C . ALA A 1 172 ? -21.652 -29.500 -18.243 1.00 32.53 172 ALA A C 1
ATOM 1301 O O . ALA A 1 172 ? -21.679 -30.560 -18.864 1.00 32.53 172 ALA A O 1
ATOM 1302 N N . GLU A 1 173 ? -22.710 -28.700 -18.120 1.00 30.14 173 GLU A N 1
ATOM 1303 C CA . GLU A 1 173 ? -23.902 -28.809 -18.956 1.00 30.14 173 GLU A CA 1
ATOM 1304 C C . GLU A 1 173 ? -24.486 -27.401 -19.173 1.00 30.14 173 GLU A C 1
ATOM 1306 O O . GLU A 1 173 ? -24.874 -26.712 -18.230 1.00 30.14 173 GLU A O 1
ATOM 1311 N N . THR A 1 174 ? -24.489 -26.949 -20.426 1.00 35.31 174 THR A N 1
ATOM 1312 C CA . THR A 1 174 ? -25.368 -25.895 -20.952 1.00 35.31 174 THR A CA 1
ATOM 1313 C C . THR A 1 174 ? -26.385 -26.571 -21.864 1.00 35.31 174 THR A C 1
ATOM 1315 O O . THR A 1 174 ? -26.015 -27.450 -22.642 1.00 35.31 174 THR A O 1
ATOM 1318 N N . PRO A 1 175 ? -27.661 -26.173 -21.787 1.00 40.56 175 PRO A N 1
ATOM 1319 C CA . PRO A 1 175 ? -28.347 -25.673 -22.989 1.00 40.56 175 PRO A CA 1
ATOM 1320 C C . PRO A 1 175 ? -29.284 -24.493 -22.632 1.00 40.56 175 PRO A C 1
ATOM 1322 O O . PRO A 1 175 ? -29.816 -24.413 -21.533 1.00 40.56 175 PRO A O 1
ATOM 1325 N N . GLU A 1 176 ? -29.365 -23.407 -23.396 1.00 33.16 176 GLU A N 1
ATOM 1326 C CA . GLU A 1 176 ? -30.005 -23.202 -24.708 1.00 33.16 176 GLU A CA 1
ATOM 1327 C C . GLU A 1 176 ? -31.244 -22.296 -24.538 1.00 33.16 176 GLU A C 1
ATOM 1329 O O . GLU A 1 176 ? -32.044 -22.423 -23.615 1.00 33.16 176 GLU A O 1
ATOM 1334 N N . LYS A 1 177 ? -31.326 -21.304 -25.423 1.00 39.00 177 LYS A N 1
ATOM 1335 C CA . LYS A 1 177 ? -32.355 -20.263 -25.542 1.00 39.00 177 LYS A CA 1
ATOM 1336 C C . LYS A 1 177 ? -33.606 -20.835 -26.231 1.00 39.00 177 LYS A C 1
ATOM 1338 O O . LYS A 1 177 ? -33.462 -21.702 -27.086 1.00 39.00 177 LYS A O 1
ATOM 1343 N N . PRO A 1 178 ? -34.785 -20.210 -26.063 1.00 41.19 178 PRO A N 1
ATOM 1344 C CA . PRO A 1 178 ? -35.558 -19.924 -27.272 1.00 41.19 178 PRO A CA 1
ATOM 1345 C C . PRO A 1 178 ? -36.039 -18.473 -27.375 1.00 41.19 178 PRO A C 1
ATOM 1347 O O . PRO A 1 178 ? -36.159 -17.730 -26.403 1.00 41.19 178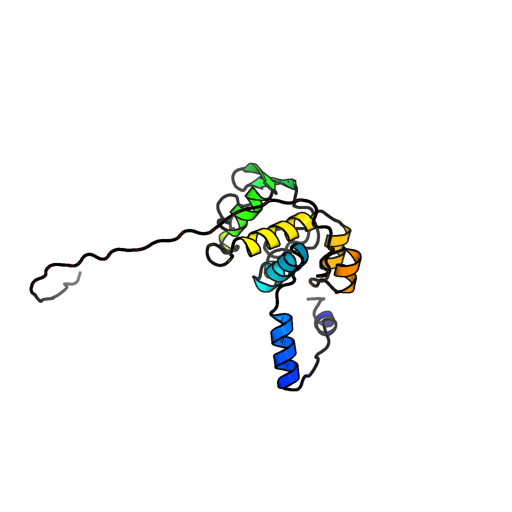 PRO A O 1
ATOM 1350 N N . ALA A 1 179 ? -36.222 -18.072 -28.630 1.00 35.09 179 ALA A N 1
ATOM 1351 C CA . ALA A 1 179 ? -36.747 -16.796 -29.084 1.00 35.09 179 ALA A CA 1
ATOM 1352 C C . ALA A 1 179 ? -38.287 -16.757 -29.035 1.00 35.09 179 ALA A C 1
ATOM 1354 O O . ALA A 1 179 ? -38.937 -17.800 -29.034 1.00 35.09 179 ALA A O 1
ATOM 1355 N N . GLY A 1 180 ? -38.847 -15.544 -29.076 1.00 33.03 180 GLY A N 1
ATOM 1356 C CA . GLY A 1 180 ? -40.267 -15.286 -29.313 1.00 33.03 180 GLY A CA 1
ATOM 1357 C C . GLY A 1 180 ? -40.536 -13.807 -29.625 1.00 33.03 180 GLY A C 1
ATOM 1358 O O . GLY A 1 180 ? -40.570 -12.984 -28.717 1.00 33.03 180 GLY A O 1
ATOM 1359 N N . GLU A 1 181 ? -40.668 -13.509 -30.921 1.00 32.81 181 GLU A N 1
ATOM 1360 C CA . GLU A 1 181 ? -41.344 -12.367 -31.583 1.00 32.81 181 GLU A CA 1
ATOM 1361 C C . GLU A 1 181 ? -42.750 -12.083 -31.003 1.00 32.81 181 GLU A C 1
ATOM 1363 O O . GLU A 1 181 ? -43.315 -12.947 -30.343 1.00 32.81 181 GLU A O 1
ATOM 1368 N N . ALA A 1 182 ? -43.494 -11.000 -31.247 1.00 34.03 182 ALA A N 1
ATOM 1369 C CA . ALA A 1 182 ? -43.389 -9.680 -31.882 1.00 34.03 182 ALA A CA 1
ATOM 1370 C C . ALA A 1 182 ? -44.795 -9.031 -31.728 1.00 34.03 182 ALA A C 1
ATOM 1372 O O . ALA A 1 182 ? -45.741 -9.728 -31.356 1.00 34.03 182 ALA A O 1
ATOM 1373 N N . SER A 1 183 ? -44.937 -7.757 -32.126 1.00 34.91 183 SER A N 1
ATOM 1374 C CA . SER A 1 183 ? -46.176 -6.995 -32.444 1.00 34.91 183 SER A CA 1
ATOM 1375 C C . SER A 1 183 ? -46.450 -5.837 -31.477 1.00 34.91 183 SER A C 1
ATOM 1377 O O . SER A 1 183 ? -46.370 -6.027 -30.273 1.00 34.91 183 SER A O 1
ATOM 1379 N N . THR A 1 184 ? -46.851 -4.624 -31.859 1.00 35.59 184 THR A N 1
ATOM 1380 C CA . THR A 1 184 ? -47.059 -3.935 -33.144 1.00 35.59 184 THR A CA 1
ATOM 1381 C C . THR A 1 184 ? -47.305 -2.460 -32.766 1.00 35.59 184 THR A C 1
ATOM 1383 O O . THR A 1 184 ? -48.017 -2.183 -31.803 1.00 35.59 184 THR A O 1
ATOM 1386 N N . GLU A 1 185 ? -46.675 -1.529 -33.482 1.00 41.50 185 GLU A N 1
ATOM 1387 C CA . GLU A 1 185 ? -46.973 -0.079 -33.515 1.00 41.50 185 GLU A CA 1
ATOM 1388 C C . GLU A 1 185 ? -48.406 0.173 -34.075 1.00 41.50 185 GLU A C 1
ATOM 1390 O O . GLU A 1 185 ? -48.945 -0.767 -34.660 1.00 41.50 185 GLU A O 1
ATOM 1395 N N . PRO A 1 186 ? -49.053 1.368 -34.016 1.00 54.66 186 PRO A N 1
ATOM 1396 C CA . PRO A 1 186 ? -48.468 2.574 -34.623 1.00 54.66 186 PRO A CA 1
ATOM 1397 C C . PRO A 1 186 ? -48.917 3.966 -34.100 1.00 54.66 186 PRO A C 1
ATOM 1399 O O . PRO A 1 186 ? -49.899 4.118 -33.377 1.00 54.66 186 PRO A O 1
ATOM 1402 N N . ALA A 1 187 ? -48.212 4.973 -34.639 1.00 40.59 187 ALA A N 1
ATOM 1403 C CA . ALA A 1 187 ? -48.729 6.226 -35.228 1.00 40.59 187 ALA A CA 1
ATOM 1404 C C . ALA A 1 187 ? -48.919 7.515 -34.378 1.00 40.59 187 ALA A C 1
ATOM 1406 O O . ALA A 1 187 ? -49.903 7.677 -33.663 1.00 40.59 187 ALA A O 1
ATOM 1407 N N . SER A 1 188 ? -48.023 8.483 -34.672 1.00 41.75 188 SER A N 1
ATOM 1408 C CA . SER A 1 188 ? -48.309 9.833 -35.244 1.00 41.75 188 SER A CA 1
ATOM 1409 C C . SER A 1 188 ? -48.762 10.967 -34.294 1.00 41.75 188 SER A C 1
ATOM 1411 O O . SER A 1 188 ? -49.891 10.956 -33.828 1.00 41.75 188 SER A O 1
ATOM 1413 N N . GLU A 1 189 ? -47.880 11.910 -33.896 1.00 47.75 189 GLU A N 1
ATOM 1414 C CA . GLU A 1 189 ? -47.525 13.224 -34.536 1.00 47.75 189 GLU A CA 1
ATOM 1415 C C . GLU A 1 189 ? -48.475 14.405 -34.159 1.00 47.75 189 GLU A C 1
ATOM 1417 O O . GLU A 1 189 ? -49.611 14.145 -33.781 1.00 47.75 189 GLU A O 1
ATOM 1422 N N . PRO A 1 190 ? -48.135 15.706 -34.356 1.00 56.47 190 PRO A N 1
ATOM 1423 C CA . PRO A 1 190 ? -46.903 16.454 -34.036 1.00 56.47 190 PRO A CA 1
ATOM 1424 C C . PRO A 1 190 ? -47.174 17.880 -33.432 1.00 56.47 190 PRO A C 1
ATOM 1426 O O . PRO A 1 190 ? -48.313 18.281 -33.240 1.00 56.47 190 PRO A O 1
ATOM 1429 N N . SER A 1 191 ? -46.092 18.660 -33.240 1.00 41.75 191 SER A N 1
ATOM 1430 C CA . SER A 1 191 ? -45.976 20.147 -33.274 1.00 41.75 191 SER A CA 1
ATOM 1431 C C . SER A 1 191 ? -46.660 21.034 -32.207 1.00 41.75 191 SER A C 1
ATOM 1433 O O . SER A 1 191 ? -47.874 21.040 -32.056 1.00 41.75 191 SER A O 1
ATOM 1435 N N . GLU A 1 192 ? -45.858 21.899 -31.557 1.00 43.31 192 GLU A N 1
ATOM 1436 C CA . GLU A 1 192 ? -45.871 23.380 -31.726 1.00 43.31 192 GLU A CA 1
ATOM 1437 C C . GLU A 1 192 ? -45.570 24.161 -30.411 1.00 43.31 192 GLU A C 1
ATOM 1439 O O . GLU A 1 192 ? -46.324 24.131 -29.443 1.00 43.31 192 GLU A O 1
ATOM 1444 N N . SER A 1 193 ? -44.430 24.876 -30.378 1.00 50.25 193 SER A N 1
ATOM 1445 C CA . SER A 1 193 ? -44.172 26.079 -29.533 1.00 50.25 193 SER A CA 1
ATOM 1446 C C . SER A 1 193 ? -45.008 27.269 -30.059 1.00 50.25 193 SER A C 1
ATOM 1448 O O . SER A 1 193 ? -45.428 27.138 -31.205 1.00 50.25 193 SER A O 1
ATOM 1450 N N . PRO A 1 194 ? -45.185 28.465 -29.420 1.00 58.97 194 PRO A N 1
ATOM 1451 C CA . PRO A 1 194 ? -44.334 29.194 -28.441 1.00 58.97 194 PRO A CA 1
ATOM 1452 C C . PRO A 1 194 ? -45.192 30.056 -27.439 1.00 58.97 194 PRO A C 1
ATOM 1454 O O . PRO A 1 194 ? -46.315 29.654 -27.151 1.00 58.97 194 PRO A O 1
ATOM 1457 N N . PRO A 1 195 ? -44.837 31.302 -27.018 1.00 60.81 195 PRO A N 1
ATOM 1458 C CA . PRO A 1 195 ? -43.616 31.872 -26.421 1.00 60.81 195 PRO A CA 1
ATOM 1459 C C . PRO A 1 195 ? -43.829 32.411 -24.973 1.00 60.81 195 PRO A C 1
ATOM 1461 O O . PRO A 1 195 ? -44.941 32.508 -24.462 1.00 60.81 195 PRO A O 1
ATOM 1464 N N . ALA A 1 196 ? -42.733 32.847 -24.338 1.00 54.78 196 ALA A N 1
ATOM 1465 C CA . ALA A 1 196 ? -42.701 33.579 -23.064 1.00 54.78 196 ALA A CA 1
ATOM 1466 C C . ALA A 1 196 ? -43.443 34.936 -23.078 1.00 54.78 196 ALA A C 1
ATOM 1468 O O . ALA A 1 196 ? -43.509 35.597 -24.118 1.00 54.78 196 ALA A O 1
ATOM 1469 N N . PRO A 1 197 ? -43.830 35.443 -21.891 1.00 63.12 197 PRO A N 1
ATOM 1470 C CA . PRO A 1 197 ? -43.684 36.871 -21.615 1.00 63.12 197 PRO A CA 1
ATOM 1471 C C . PRO A 1 197 ? -42.917 37.186 -20.317 1.00 63.12 197 PRO A C 1
ATOM 1473 O O . PRO A 1 197 ? -42.920 36.441 -19.342 1.00 63.12 197 PRO A O 1
ATOM 1476 N N . LYS A 1 198 ? -42.251 38.342 -20.371 1.00 47.91 198 LYS A N 1
ATOM 1477 C CA . LYS A 1 198 ? -41.475 39.023 -19.328 1.00 47.91 198 LYS A CA 1
ATOM 1478 C C . LYS A 1 198 ? -42.345 39.471 -18.148 1.00 47.91 198 LYS A C 1
ATOM 1480 O O . LYS A 1 198 ? -43.407 40.035 -18.399 1.00 47.91 198 LYS A O 1
ATOM 1485 N N . THR A 1 199 ? -41.783 39.412 -16.941 1.00 60.28 199 THR A N 1
ATOM 1486 C CA . THR A 1 199 ? -41.807 40.479 -15.916 1.00 60.28 199 THR A CA 1
ATOM 1487 C C . THR A 1 199 ? -40.598 40.324 -15.016 1.00 60.28 199 THR A C 1
ATOM 1489 O O . THR A 1 199 ? -40.349 39.164 -14.619 1.00 60.28 199 THR A O 1
#

Secondary structure (DSSP, 8-state):
--GGGGGGGS-------HHHHHHHHHHHTSPPSSHHHHHHHHHHHTTGGGTB-SSTT-BSSS---TTTTT-EEEBTTS-EEE-SHHHHHHHHH-TTTTPBTT---GGGS---TTTS-HHHHHHHHHHHHHTTSHHHHHHTTTS---HHHHHHTT-SS------------------------------------------

Mean predicted aligned error: 13.24 Å

Sequence (199 aa):
GDLHSDMIKRGGVVVHDQAGYDAWLAEAAKPPVNEVAHGFWLYQRMGCKSCHSTVEGTRIVGPSFAKSYGQTIKTAKGEDVKFDQQYIRQSILEPQAEAREGYQNASQMPSFQGKLNEDQLSALTAFLVAMKDEAFIQAVADGDLSEADKESLGLTDTATAEAGSDAEKPAAETPEKPAGEASTEPASEPSESPPAPKT

pLDDT: mean 80.07, std 22.34, range [25.73, 98.25]